Protein 4XOD (pdb70)

Foldseek 3Di:
DPDDDDDDDDDDD/DWKAFLVGHTFDDADAETEFEFAADWAAAVQKIWTGFQQNTMKDADPCLVPKKKKKKWAQPKAWDDPCRVWWDWKQFPHDIATPVHHGIDGIDMHRHRDIGGRGMTDITGADFAADWDKAAFPDWTIKIKMWMDIDPDDDIGIYIYTYTYRHIDIHTRHQKYKPDQDFDDDADPPQGKFFTFMWMAGNAKFWKKKFKDADAQAPQQFFHDFPDDPFAKPFKGKGKDAPRHTGHGPDIGTQGIHHHDIGGPRIMIGMDGRDDDTGDGDGDGDMDMDMHTD

B-factor: mean 18.18, std 8.15, range [8.04, 59.05]

InterPro domains:
  IPR000259 Fimbrial-type adhesion domain [PF00419] (182-300)
  IPR008966 Adhesion domain superfamily [SSF49401] (22-179)
  IPR008966 Adhesion domain superfamily [SSF49401] (181-300)
  IPR015243 FimH, mannose-binding domain [PF09160] (24-168)
  IPR015243 FimH, mannose-binding domain [cd10466] (22-179)
  IPR036937 Fimbrial-type adhesion domain superfamily [G3DSA:2.60.40.1090] (22-180)
  IPR036937 Fimbrial-type adhesion domain superfamily [G3DSA:2.60.40.1090] (181-300)
  IPR050263 Bacterial Fimbrial Adherence [PTHR33420] (1-300)

Organism: Escherichia coli (strain K12) (NCBI:txid83333)

CATH classification: 2.60.40.1090 (+1 more: 2.60.40.1090)

Nearest PDB structures (foldseek):
  5jqi-assembly3_D  TM=9.980E-01  e=7.182E-51  Escherichia coli UTI89
  5jqi-assembly4_F  TM=9.942E-01  e=3.485E-50  Escherichia coli UTI89
  7szo-assembly2_N  TM=9.721E-01  e=2.553E-48  Escherichia coli
  6e15-assembly1_H  TM=9.626E-01  e=2.289E-40  Escherichia coli
  5jr4-assembly1_A  TM=4.885E-01  e=1.022E-41  Escherichia coli UTI89

Structure (mmCIF, N/CA/C/O backbone):
data_4XOD
#
_entry.id   4XOD
#
_cell.length_a   99.310
_cell.length_b   35.540
_cell.length_c   72.790
_cell.angle_alpha   90.00
_cell.angle_beta   105.80
_cell.angle_gamma   90.00
#
_symmetry.space_group_name_H-M   'C 1 2 1'
#
loop_
_entity.id
_entity.type
_entity.pdbx_description
1 polymer 'FimG protein'
2 polymer 'FimH protein'
3 water water
#
loop_
_atom_site.group_PDB
_atom_site.id
_atom_site.type_symbol
_atom_site.label_atom_id
_atom_site.label_alt_id
_atom_site.label_comp_id
_atom_site.label_asym_id
_atom_site.label_entity_id
_atom_site.label_seq_id
_atom_site.pdbx_PDB_ins_code
_atom_site.Cartn_x
_atom_site.Cartn_y
_atom_site.Cartn_z
_atom_site.occupancy
_atom_site.B_iso_or_equiv
_atom_site.auth_seq_id
_atom_site.auth_comp_id
_atom_site.auth_asym_id
_atom_site.auth_atom_id
_atom_site.pdbx_PDB_model_num
ATOM 1 N N . ALA A 1 1 ? -24.749 -6.720 -8.624 1.00 15.25 1 ALA B N 1
ATOM 2 C CA . ALA A 1 1 ? -23.780 -7.462 -9.418 1.00 13.35 1 ALA B CA 1
ATOM 3 C C . ALA A 1 1 ? -22.367 -7.170 -8.924 1.00 12.79 1 ALA B C 1
ATOM 4 O O . ALA A 1 1 ? -22.146 -6.217 -8.182 1.00 14.76 1 ALA B O 1
ATOM 10 N N . ASP A 1 2 ? -21.417 -7.995 -9.344 1.00 10.76 2 ASP B N 1
ATOM 11 C CA . ASP A 1 2 ? -20.025 -7.829 -8.949 1.00 11.23 2 ASP B CA 1
ATOM 12 C C . ASP A 1 2 ? -19.244 -6.867 -9.850 1.00 11.09 2 ASP B C 1
ATOM 13 O O . ASP A 1 2 ? -18.317 -6.194 -9.395 1.00 12.50 2 ASP B O 1
ATOM 22 N N . VAL A 1 3 ? -19.621 -6.828 -11.123 1.00 9.67 3 VAL B N 1
ATOM 23 C CA . VAL A 1 3 ? -19.023 -5.947 -12.119 1.00 10.28 3 VAL B CA 1
ATOM 24 C C . VAL A 1 3 ? -20.138 -5.330 -12.939 1.00 9.87 3 VAL B C 1
ATOM 25 O O . VAL A 1 3 ? -21.121 -6.002 -13.242 1.00 10.25 3 VAL B O 1
ATOM 38 N N . THR A 1 4 ? -19.984 -4.061 -13.297 1.00 10.59 4 THR B N 1
ATOM 39 C CA . THR A 1 4 ? -20.912 -3.402 -14.212 1.00 11.25 4 THR B CA 1
ATOM 40 C C . THR A 1 4 ? -20.180 -3.061 -15.498 1.00 11.82 4 THR B C 1
ATOM 41 O O . THR A 1 4 ? -19.166 -2.371 -15.483 1.00 13.03 4 THR B O 1
ATOM 52 N N . ILE A 1 5 ? -20.711 -3.570 -16.607 1.00 11.21 5 ILE B N 1
ATOM 53 C CA . ILE A 1 5 ? -20.175 -3.274 -17.930 1.00 11.51 5 ILE B CA 1
ATOM 54 C C . ILE A 1 5 ? -21.082 -2.258 -18.621 1.00 11.97 5 ILE B C 1
ATOM 55 O O . ILE A 1 5 ? -22.285 -2.477 -18.745 1.00 12.21 5 ILE B O 1
ATOM 71 N N . THR A 1 6 ? -20.500 -1.147 -19.050 1.00 11.87 6 THR B N 1
ATOM 72 C CA . THR A 1 6 ? -21.208 -0.165 -19.857 1.00 14.00 6 THR B CA 1
ATOM 73 C C . THR A 1 6 ? -20.721 -0.300 -21.287 1.00 13.23 6 THR B C 1
ATOM 74 O O . THR A 1 6 ? -19.553 -0.063 -21.564 1.00 14.88 6 THR B O 1
ATOM 85 N N . VAL A 1 7 ? -21.619 -0.702 -22.183 1.00 12.29 7 VAL B N 1
ATOM 86 C CA . VAL A 1 7 ? -21.293 -0.866 -23.592 1.00 12.97 7 VAL B CA 1
ATOM 87 C C . VAL A 1 7 ? -21.895 0.284 -24.371 1.00 12.96 7 VAL B C 1
ATOM 88 O O . VAL A 1 7 ? -23.110 0.456 -24.379 1.00 14.73 7 VAL B O 1
ATOM 101 N N . ASN A 1 8 ? -21.039 1.054 -25.035 1.00 13.82 8 ASN B N 1
ATOM 102 C CA . ASN A 1 8 ? -21.466 2.155 -25.886 1.00 15.41 8 ASN B CA 1
ATOM 103 C C . ASN A 1 8 ? -21.257 1.818 -27.345 1.00 14.76 8 ASN B C 1
ATOM 104 O O . ASN A 1 8 ? -20.287 1.150 -27.705 1.00 16.94 8 ASN B O 1
ATOM 115 N N . GLY A 1 9 ? -22.162 2.301 -28.187 1.00 15.61 9 GLY B N 1
ATOM 116 C CA . GLY A 1 9 ? -22.061 2.103 -29.620 1.00 18.25 9 GLY B CA 1
ATOM 117 C C . GLY A 1 9 ? -22.825 3.165 -30.376 1.00 17.69 9 GLY B C 1
ATOM 118 O O . GLY A 1 9 ? -23.380 4.096 -29.792 1.00 18.67 9 GLY B O 1
ATOM 122 N N . LYS A 1 10 ? -22.861 3.014 -31.691 1.00 18.82 10 LYS B N 1
ATOM 123 C CA . LYS A 1 10 ? -23.507 3.989 -32.539 1.00 21.71 10 LYS B CA 1
ATOM 124 C C . LYS A 1 10 ? -23.874 3.331 -33.851 1.00 20.94 10 LYS B C 1
ATOM 125 O O . LYS A 1 10 ? -23.074 2.597 -34.430 1.00 21.22 10 LYS B O 1
ATOM 144 N N . VAL A 1 11 ? -25.106 3.567 -34.286 1.00 20.96 11 VAL B N 1
ATOM 145 C CA . VAL A 1 11 ? -25.534 3.223 -35.632 1.00 21.97 11 VAL B CA 1
ATOM 146 C C . VAL A 1 11 ? -25.428 4.489 -36.466 1.00 23.53 11 VAL B C 1
ATOM 147 O O . VAL A 1 11 ? -26.036 5.506 -36.128 1.00 22.85 11 VAL B O 1
ATOM 160 N N . VAL A 1 12 ? -24.631 4.434 -37.526 1.00 25.97 12 VAL B N 1
ATOM 161 C CA . VAL A 1 12 ? -24.560 5.542 -38.470 1.00 30.00 12 VAL B CA 1
ATOM 162 C C . VAL A 1 12 ? -25.225 5.133 -39.780 1.00 30.70 12 VAL B C 1
ATOM 163 O O . VAL A 1 12 ? -25.127 3.978 -40.203 1.00 32.09 12 VAL B O 1
ATOM 176 N N . ALA A 1 13 ? -25.924 6.076 -40.399 1.00 32.86 13 ALA B N 1
ATOM 177 C CA . ALA A 1 13 ? -26.486 5.865 -41.723 1.00 35.14 13 ALA B CA 1
ATOM 178 C C . ALA A 1 13 ? -25.555 6.494 -42.746 1.00 30.32 13 ALA B C 1
ATOM 179 O O . ALA A 1 13 ? -24.369 6.703 -42.470 1.00 34.69 13 ALA B O 1
ATOM 181 N N . PHE B 2 1 ? 4.574 8.429 23.512 1.00 17.72 1 PHE A N 1
ATOM 182 C CA . PHE B 2 1 ? 3.843 7.875 22.380 1.00 15.80 1 PHE A CA 1
ATOM 183 C C . PHE B 2 1 ? 3.172 9.000 21.612 1.00 16.80 1 PHE A C 1
ATOM 184 O O . PHE B 2 1 ? 2.284 9.668 22.127 1.00 18.55 1 PHE A O 1
ATOM 200 N N . ALA B 2 2 ? 3.618 9.201 20.374 1.00 14.22 2 ALA A N 1
ATOM 201 C CA . ALA B 2 2 ? 3.111 10.250 19.503 1.00 13.83 2 ALA A CA 1
ATOM 202 C C . ALA B 2 2 ? 3.131 9.680 18.101 1.00 12.36 2 ALA A C 1
ATOM 203 O O . ALA B 2 2 ? 4.098 9.025 17.733 1.00 14.56 2 ALA A O 1
ATOM 210 N N . CYS B 2 3 ? 2.091 9.954 17.316 1.00 11.91 3 CYS A N 1
ATOM 211 C CA . CYS B 2 3 ? 1.938 9.323 16.010 1.00 10.68 3 CYS A CA 1
ATOM 212 C C . CYS B 2 3 ? 1.552 10.313 14.916 1.00 11.11 3 CYS A C 1
ATOM 213 O O . CYS B 2 3 ? 1.011 11.388 15.183 1.00 11.85 3 CYS A O 1
ATOM 220 N N . LYS B 2 4 ? 1.822 9.911 13.679 1.00 10.79 4 LYS A N 1
ATOM 221 C CA . LYS B 2 4 ? 1.404 10.655 12.504 1.00 10.83 4 LYS A CA 1
ATOM 222 C C . LYS B 2 4 ? 1.120 9.682 11.375 1.00 10.31 4 LYS A C 1
ATOM 223 O O . LYS B 2 4 ? 1.546 8.522 11.410 1.00 11.33 4 LYS A O 1
ATOM 242 N N . THR B 2 5 ? 0.375 10.156 10.385 1.00 10.32 5 THR A N 1
ATOM 243 C CA . THR B 2 5 ? 0.019 9.338 9.244 1.00 9.95 5 THR A CA 1
ATOM 244 C C . THR B 2 5 ? 1.099 9.409 8.158 1.00 10.43 5 THR A C 1
ATOM 245 O O . THR B 2 5 ? 2.085 10.124 8.299 1.00 10.23 5 THR A O 1
ATOM 256 N N . ALA B 2 6 ? 0.899 8.655 7.080 1.00 11.63 6 ALA A N 1
ATOM 257 C CA . ALA B 2 6 ? 1.919 8.499 6.048 1.00 11.63 6 ALA A CA 1
ATOM 258 C C . ALA B 2 6 ? 2.352 9.820 5.433 1.00 11.81 6 ALA A C 1
ATOM 259 O O . ALA B 2 6 ? 3.524 9.972 5.079 1.00 14.13 6 ALA A O 1
ATOM 266 N N . ASN B 2 7 ? 1.418 10.760 5.291 1.00 12.20 7 ASN A N 1
ATOM 267 C CA . ASN B 2 7 ? 1.746 12.045 4.674 1.00 11.73 7 ASN A CA 1
ATOM 268 C C . ASN B 2 7 ? 2.277 13.059 5.688 1.00 11.50 7 ASN A C 1
ATOM 269 O O . ASN B 2 7 ? 2.479 14.232 5.359 1.00 13.11 7 ASN A O 1
ATOM 280 N N . GLY B 2 8 ? 2.510 12.592 6.913 1.00 9.89 8 GLY A N 1
ATOM 281 C CA . GLY B 2 8 ? 3.101 13.405 7.954 1.00 10.43 8 GLY A CA 1
ATOM 282 C C . GLY B 2 8 ? 2.126 14.121 8.871 1.00 9.72 8 GLY A C 1
ATOM 283 O O . GLY B 2 8 ? 2.563 14.911 9.699 1.00 10.43 8 GLY A O 1
ATOM 287 N N . THR B 2 9 ? 0.828 13.845 8.752 1.00 10.44 9 THR A N 1
ATOM 288 C CA . THR B 2 9 ? -0.181 14.531 9.551 1.00 11.07 9 THR A CA 1
ATOM 289 C C . THR B 2 9 ? -0.236 13.988 10.967 1.00 10.49 9 THR A C 1
ATOM 290 O O . THR B 2 9 ? -0.398 12.797 11.168 1.00 10.76 9 THR A O 1
ATOM 301 N N . ALA B 2 10 ? -0.120 14.878 11.946 1.00 10.39 10 ALA A N 1
ATOM 302 C CA . ALA B 2 10 ? -0.171 14.490 13.348 1.00 10.74 10 ALA A CA 1
ATOM 303 C C . ALA B 2 10 ? -1.509 13.859 13.718 1.00 11.95 10 ALA A C 1
ATOM 304 O O . ALA B 2 10 ? -2.565 14.309 13.273 1.00 12.81 10 ALA A O 1
ATOM 311 N N . ILE B 2 11 ? -1.446 12.828 14.554 1.00 11.27 11 ILE A N 1
ATOM 312 C CA . ILE B 2 11 ? -2.618 12.269 15.208 1.00 12.90 11 ILE A CA 1
ATOM 313 C C . ILE B 2 11 ? -2.579 12.736 16.672 1.00 16.06 11 ILE A C 1
ATOM 314 O O . ILE B 2 11 ? -1.662 12.384 17.408 1.00 19.21 11 ILE A O 1
ATOM 330 N N . PRO B 2 12 ? -3.557 13.542 17.104 1.00 20.98 12 PRO A N 1
ATOM 331 C CA . PRO B 2 12 ? -3.561 13.927 18.526 1.00 23.59 12 PRO A CA 1
ATOM 332 C C . PRO B 2 12 ? -3.694 12.703 19.440 1.00 23.00 12 PRO A C 1
ATOM 333 O O . PRO B 2 12 ? -4.573 11.908 19.168 1.00 22.99 12 PRO A O 1
ATOM 344 N N . ILE B 2 13 ? -2.867 12.563 20.483 1.00 24.78 13 ILE A N 1
ATOM 345 C CA . ILE B 2 13 ? -2.872 11.349 21.323 1.00 24.40 13 ILE A CA 1
ATOM 346 C C . ILE B 2 13 ? -3.743 11.450 22.576 1.00 24.22 13 ILE A C 1
ATOM 347 O O . ILE B 2 13 ? -3.620 12.383 23.377 1.00 24.79 13 ILE A O 1
ATOM 363 N N . GLY B 2 14 ? -4.607 10.454 22.748 1.00 23.53 14 GLY A N 1
ATOM 364 C CA . GLY B 2 14 ? -5.388 10.320 23.961 1.00 25.05 14 GLY A CA 1
ATOM 365 C C . GLY B 2 14 ? -6.469 11.367 24.092 1.00 25.75 14 GLY A C 1
ATOM 366 O O . GLY B 2 14 ? -6.668 12.199 23.200 1.00 26.67 14 GLY A O 1
ATOM 370 N N . GLY B 2 15 ? -7.159 11.327 25.226 1.00 27.86 15 GLY A N 1
ATOM 371 C CA . GLY B 2 15 ? -8.306 12.172 25.454 1.00 26.79 15 GLY A CA 1
ATOM 372 C C . GLY B 2 15 ? -9.449 11.717 24.568 1.00 24.64 15 GLY A C 1
ATOM 373 O O . GLY B 2 15 ? -9.914 10.573 24.648 1.00 26.42 15 GLY A O 1
ATOM 377 N N . GLY B 2 16 ? -9.895 12.611 23.701 1.00 20.43 16 GLY A N 1
ATOM 378 C CA . GLY B 2 16 ? -11.030 12.320 22.854 1.00 17.85 16 GLY A CA 1
ATOM 379 C C . GLY B 2 16 ? -10.671 11.441 21.678 1.00 13.90 16 GLY A C 1
ATOM 380 O O . GLY B 2 16 ? -9.503 11.299 21.315 1.00 14.16 16 GLY A O 1
ATOM 384 N N . SER B 2 17 ? -11.694 10.855 21.068 1.00 12.50 17 SER A N 1
ATOM 385 C CA . SER B 2 17 ? -11.488 10.031 19.893 1.00 12.10 17 SER A CA 1
ATOM 386 C C . SER B 2 17 ? -10.857 10.857 18.777 1.00 12.33 17 SER A C 1
ATOM 387 O O . SER B 2 17 ? -11.090 12.056 18.654 1.00 14.66 17 SER A O 1
ATOM 395 N N . ALA B 2 18 ? -10.028 10.200 17.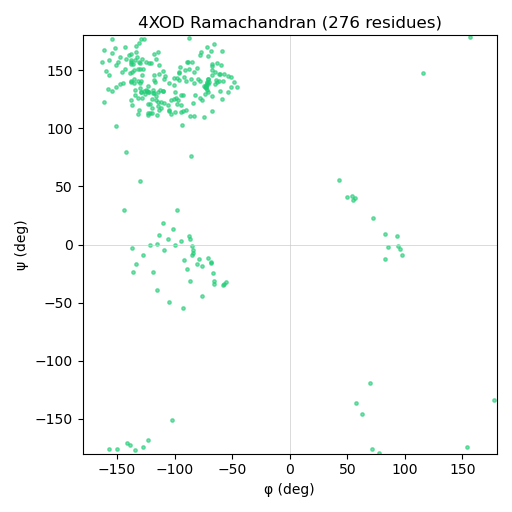984 1.00 11.30 18 ALA A N 1
ATOM 396 C CA . ALA B 2 18 ? -9.364 10.834 16.860 1.00 11.44 18 ALA A CA 1
ATOM 397 C C . ALA B 2 18 ? -9.818 10.180 15.575 1.00 10.94 18 ALA A C 1
ATOM 398 O O . ALA B 2 18 ? -9.958 8.961 15.501 1.00 12.13 18 ALA A O 1
ATOM 405 N N . ASN B 2 19 ? -10.024 11.006 14.561 1.00 10.83 19 ASN A N 1
ATOM 406 C CA . ASN B 2 19 ? -10.380 10.523 13.241 1.00 11.97 19 ASN A CA 1
ATOM 407 C C . ASN B 2 19 ? -9.133 10.519 12.377 1.00 11.54 19 ASN A C 1
ATOM 408 O O . ASN B 2 19 ? -8.568 11.570 12.102 1.00 13.00 19 ASN A O 1
ATOM 419 N N . VAL B 2 20 ? -8.701 9.327 11.979 1.00 10.04 20 VAL A N 1
ATOM 420 C CA . VAL B 2 20 ? -7.418 9.128 11.323 1.00 10.15 20 VAL A CA 1
ATOM 421 C C . VAL B 2 20 ? -7.659 8.661 9.896 1.00 9.63 20 VAL A C 1
ATOM 422 O O . VAL B 2 20 ? -8.250 7.604 9.681 1.00 10.39 20 VAL A O 1
ATOM 435 N N . TYR B 2 21 ? -7.194 9.448 8.930 1.00 10.13 21 TYR A N 1
ATOM 436 C CA . TYR B 2 21 ? -7.428 9.166 7.518 1.00 10.76 21 TYR A CA 1
ATOM 437 C C . TYR B 2 21 ? -6.234 8.439 6.919 1.00 10.64 21 TYR A C 1
ATOM 438 O O . TYR B 2 21 ? -5.095 8.917 6.986 1.00 12.08 21 TYR A O 1
ATOM 456 N N . VAL B 2 22 ? -6.500 7.274 6.342 1.00 9.25 22 VAL A N 1
ATOM 457 C CA . VAL B 2 22 ? -5.446 6.405 5.845 1.00 10.10 22 VAL A CA 1
ATOM 458 C C . VAL B 2 22 ? -5.757 5.930 4.437 1.00 9.60 22 VAL A C 1
ATOM 459 O O . VAL B 2 22 ? -6.910 5.803 4.051 1.00 10.41 22 VAL A O 1
ATOM 472 N N . ASN B 2 23 ? -4.712 5.660 3.672 1.00 8.86 23 ASN A N 1
ATOM 473 C CA . ASN B 2 23 ? -4.872 5.016 2.390 1.00 9.76 23 ASN A CA 1
ATOM 474 C C . ASN B 2 23 ? -4.960 3.520 2.585 1.00 10.16 23 ASN A C 1
ATOM 475 O O . ASN B 2 23 ? -4.236 2.945 3.398 1.00 11.80 23 ASN A O 1
ATOM 486 N N . LEU B 2 24 ? -5.854 2.886 1.844 1.00 11.03 24 LEU A N 1
ATOM 487 C CA . LEU B 2 24 ? -5.944 1.438 1.894 1.00 11.54 24 LEU A CA 1
ATOM 488 C C . LEU B 2 24 ? -5.938 0.838 0.507 1.00 10.08 24 LEU A C 1
ATOM 489 O O . LEU B 2 24 ? -6.248 1.501 -0.483 1.00 10.87 24 LEU A O 1
ATOM 505 N N . ALA B 2 25 ? -5.533 -0.422 0.453 1.00 9.86 25 ALA A N 1
ATOM 506 C CA . ALA B 2 25 ? -5.431 -1.154 -0.800 1.00 11.38 25 ALA A CA 1
ATOM 507 C C . ALA B 2 25 ? -5.883 -2.581 -0.526 1.00 10.69 25 ALA A C 1
ATOM 508 O O . ALA B 2 25 ? -5.071 -3.474 -0.329 1.00 10.93 25 ALA A O 1
ATOM 515 N N . PRO B 2 26 ? -7.201 -2.792 -0.482 1.00 9.70 26 PRO A N 1
ATOM 516 C CA . PRO B 2 26 ? -7.714 -4.106 -0.105 1.00 9.86 26 PRO A CA 1
ATOM 517 C C . PRO B 2 26 ? -7.387 -5.165 -1.149 1.00 9.28 26 PRO A C 1
ATOM 518 O O . PRO B 2 26 ? -7.222 -4.851 -2.332 1.00 11.48 26 PRO A O 1
ATOM 529 N N . ALA B 2 27 ? -7.296 -6.415 -0.719 1.00 9.28 27 ALA A N 1
ATOM 530 C CA . ALA B 2 27 ? -6.907 -7.486 -1.622 1.00 9.09 27 ALA A CA 1
ATOM 531 C C . ALA B 2 27 ? -7.339 -8.832 -1.080 1.00 8.97 27 ALA A C 1
ATOM 532 O O . ALA B 2 27 ? -7.387 -9.028 0.128 1.00 10.27 27 ALA A O 1
ATOM 539 N N . VAL B 2 28 ? -7.645 -9.771 -1.967 1.00 8.74 28 VAL A N 1
ATOM 540 C CA . VAL B 2 28 ? -7.869 -11.132 -1.521 1.00 9.06 28 VAL A CA 1
ATOM 541 C C . VAL B 2 28 ? -6.543 -11.762 -1.123 1.00 8.93 28 VAL A C 1
ATOM 542 O O . VAL B 2 28 ? -5.521 -11.570 -1.788 1.00 10.18 28 VAL A O 1
ATOM 555 N N . ASN B 2 29 ? -6.563 -12.487 -0.010 1.00 9.01 29 ASN A N 1
ATOM 556 C CA . ASN B 2 29 ? -5.442 -13.341 0.388 1.00 9.73 29 ASN A CA 1
ATOM 557 C C . ASN B 2 29 ? -5.989 -14.746 0.631 1.00 10.16 29 ASN A C 1
ATOM 558 O O . ASN B 2 29 ? -7.197 -14.977 0.567 1.00 11.19 29 ASN A O 1
ATOM 569 N N . VAL B 2 30 ? -5.108 -15.685 0.937 1.00 11.49 30 VAL A N 1
ATOM 570 C CA . VAL B 2 30 ? -5.546 -17.042 1.225 1.00 11.49 30 VAL A CA 1
ATOM 571 C C . VAL B 2 30 ? -6.344 -17.076 2.536 1.00 12.36 30 VAL A C 1
ATOM 572 O O . VAL B 2 30 ? -5.806 -16.781 3.600 1.00 13.72 30 VAL A O 1
ATOM 585 N N . GLY B 2 31 ? -7.632 -17.404 2.436 1.00 12.91 31 GLY A N 1
ATOM 586 C CA . GLY B 2 31 ? -8.484 -17.602 3.597 1.00 13.85 31 GLY A CA 1
ATOM 587 C C . GLY B 2 31 ? -9.072 -16.349 4.224 1.00 13.69 31 GLY A C 1
ATOM 588 O O . GLY B 2 31 ? -9.970 -16.429 5.071 1.00 16.30 31 GLY A O 1
ATOM 592 N N . GLN B 2 32 ? -8.568 -15.190 3.822 1.00 11.78 32 GLN A N 1
ATOM 593 C CA . GLN B 2 32 ? -9.017 -13.920 4.381 1.00 12.53 32 GLN A CA 1
ATOM 594 C C . GLN B 2 32 ? -8.578 -12.806 3.455 1.00 9.78 32 GLN A C 1
ATOM 595 O O . GLN B 2 32 ? -7.643 -12.986 2.679 1.00 11.29 32 GLN A O 1
ATOM 609 N N . ASN B 2 33 ? -9.263 -11.670 3.522 1.00 8.86 33 ASN A N 1
ATOM 610 C CA . ASN B 2 33 ? -8.992 -10.552 2.632 1.00 9.00 33 ASN A CA 1
ATOM 611 C C . ASN B 2 33 ? -8.462 -9.356 3.387 1.00 8.51 33 ASN A C 1
ATOM 612 O O . ASN B 2 33 ? -9.019 -8.969 4.401 1.00 9.87 33 ASN A O 1
ATOM 623 N N . LEU B 2 34 ? -7.367 -8.783 2.903 1.00 8.68 34 LEU A N 1
ATOM 624 C CA . LEU B 2 34 ? -6.842 -7.571 3.496 1.00 8.22 34 LEU A CA 1
ATOM 625 C C . LEU B 2 34 ? -7.815 -6.426 3.250 1.00 8.53 34 LEU A C 1
ATOM 626 O O . LEU B 2 34 ? -8.207 -6.173 2.105 1.00 8.93 34 LEU A O 1
ATOM 642 N N . VAL B 2 35 ? -8.190 -5.737 4.322 1.00 8.57 35 VAL A N 1
ATOM 643 C CA . VAL B 2 35 ? -8.944 -4.500 4.213 1.00 8.74 35 VAL A CA 1
ATOM 644 C C . VAL B 2 35 ? -7.967 -3.323 4.195 1.00 9.02 35 VAL A C 1
ATOM 645 O O . VAL B 2 35 ? -7.956 -2.505 3.268 1.00 9.62 35 VAL A O 1
ATOM 658 N N . VAL B 2 36 ? -7.119 -3.256 5.211 1.00 9.34 36 VAL A N 1
ATOM 659 C CA . VAL B 2 36 ? -6.136 -2.185 5.292 1.00 9.43 36 VAL A CA 1
ATOM 660 C C . VAL B 2 36 ? -4.922 -2.591 6.100 1.00 9.08 36 VAL A C 1
ATOM 661 O O . VAL B 2 36 ? -5.042 -3.155 7.186 1.00 9.03 36 VAL A O 1
ATOM 674 N N . ASP B 2 37 ? -3.749 -2.324 5.523 1.00 8.53 37 ASP A N 1
ATOM 675 C CA . ASP B 2 37 ? -2.482 -2.456 6.230 1.00 8.57 37 ASP A CA 1
ATOM 676 C C . ASP B 2 37 ? -2.125 -1.103 6.828 1.00 8.84 37 ASP A C 1
ATOM 677 O O . ASP B 2 37 ? -1.714 -0.180 6.128 1.00 10.03 37 ASP A O 1
ATOM 686 N N . LEU B 2 38 ? -2.330 -0.970 8.129 1.00 8.44 38 LEU A N 1
ATOM 687 C CA . LEU B 2 38 ? -2.065 0.295 8.807 1.00 8.90 38 LEU A CA 1
ATOM 688 C C . LEU B 2 38 ? -0.592 0.518 9.099 1.00 9.77 38 LEU A C 1
ATOM 689 O O . LEU B 2 38 ? -0.185 1.631 9.427 1.00 9.51 38 LEU A O 1
ATOM 705 N N . SER B 2 39 ? 0.218 -0.525 8.947 1.00 9.19 39 SER A N 1
ATOM 706 C CA . SER B 2 39 ? 1.644 -0.405 9.245 1.00 10.05 39 SER A CA 1
ATOM 707 C C . SER B 2 39 ? 2.364 0.503 8.250 1.00 10.98 39 SER A C 1
ATOM 708 O O . SER B 2 39 ? 3.486 0.936 8.511 1.00 13.46 39 SER A O 1
ATOM 716 N N . THR B 2 40 ? 1.729 0.784 7.116 1.00 9.95 40 THR A N 1
ATOM 717 C CA . THR B 2 40 ? 2.295 1.717 6.147 1.00 11.66 40 THR A CA 1
ATOM 718 C C . THR B 2 40 ? 1.645 3.089 6.272 1.00 10.92 40 THR A C 1
ATOM 719 O O . THR B 2 40 ? 1.989 4.009 5.532 1.00 12.52 40 THR A O 1
ATOM 730 N N . GLN B 2 41 ? 0.700 3.223 7.202 1.00 9.59 41 GLN A N 1
ATOM 731 C CA . GLN B 2 41 ? -0.144 4.409 7.272 1.00 9.08 41 GLN A CA 1
ATOM 732 C C . GLN B 2 41 ? -0.022 5.190 8.573 1.00 9.38 41 GLN A C 1
ATOM 733 O O . GLN B 2 41 ? -0.350 6.370 8.583 1.00 11.16 41 GLN A O 1
ATOM 747 N N . ILE B 2 42 ? 0.412 4.532 9.648 1.00 9.21 42 ILE A N 1
ATOM 748 C CA . ILE B 2 42 ? 0.508 5.145 10.970 1.00 9.44 42 ILE A CA 1
ATOM 749 C C . ILE B 2 42 ? 1.878 4.839 11.552 1.00 9.17 42 ILE A C 1
ATOM 750 O O . ILE B 2 42 ? 2.286 3.679 11.616 1.00 9.92 42 ILE A O 1
ATOM 766 N N . PHE B 2 43 ? 2.577 5.904 11.949 1.00 9.47 43 PHE A N 1
ATOM 767 C CA . PHE B 2 43 ? 3.954 5.832 12.423 1.00 10.81 43 PHE A CA 1
ATOM 768 C C . PHE B 2 43 ? 4.071 6.558 13.746 1.00 10.74 43 PHE A C 1
ATOM 769 O O . PHE B 2 43 ? 3.631 7.701 13.863 1.00 12.22 43 PHE A O 1
ATOM 786 N N . CYS B 2 44 ? 4.686 5.905 14.727 1.00 11.04 44 CYS A N 1
ATOM 787 C CA . CYS B 2 44 ? 4.700 6.416 16.089 1.00 11.12 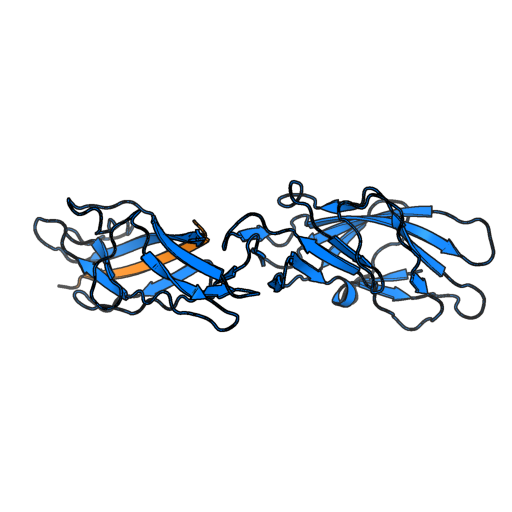44 CYS A CA 1
ATOM 788 C C . CYS B 2 44 ? 6.115 6.466 16.646 1.00 11.76 44 CYS A C 1
ATOM 789 O O . CYS B 2 44 ? 7.005 5.760 16.179 1.00 11.53 44 CYS A O 1
ATOM 796 N N . HIS B 2 45 ? 6.303 7.279 17.679 1.00 12.49 45 HIS A N 1
ATOM 797 C CA . HIS B 2 45 ? 7.591 7.366 18.345 1.00 11.63 45 HIS A CA 1
ATOM 798 C C . HIS B 2 45 ? 7.399 7.821 19.785 1.00 12.80 45 HIS A C 1
ATOM 799 O O . HIS B 2 45 ? 6.288 8.126 20.229 1.00 13.72 45 HIS A O 1
ATOM 814 N N . ASN B 2 46 ? 8.518 7.863 20.491 1.00 14.33 46 ASN A N 1
ATOM 815 C CA . ASN B 2 46 ? 8.587 8.201 21.894 1.00 15.75 46 ASN A CA 1
ATOM 816 C C . ASN B 2 46 ? 9.465 9.435 21.993 1.00 17.05 46 ASN A C 1
ATOM 817 O O . ASN B 2 46 ? 10.582 9.434 21.494 1.00 18.47 46 ASN A O 1
ATOM 828 N N . ASP B 2 47 ? 8.960 10.492 22.617 1.00 18.23 47 ASP A N 1
ATOM 829 C CA . ASP B 2 47 ? 9.711 11.742 22.730 1.00 21.27 47 ASP A CA 1
ATOM 830 C C . ASP B 2 47 ? 10.702 11.762 23.901 1.00 21.37 47 ASP A C 1
ATOM 831 O O . ASP B 2 47 ? 11.502 12.690 24.016 1.00 23.76 47 ASP A O 1
ATOM 840 N N . TYR B 2 48 ? 10.660 10.735 24.747 1.00 19.83 48 TYR A N 1
ATOM 841 C CA . TYR B 2 48 ? 11.552 10.652 25.911 1.00 21.77 48 TYR A CA 1
ATOM 842 C C . TYR B 2 48 ? 12.259 9.299 26.002 1.00 23.21 48 TYR A C 1
ATOM 843 O O . TYR B 2 48 ? 12.196 8.627 27.029 1.00 21.86 48 TYR A O 1
ATOM 861 N N . PRO B 2 49 ? 12.959 8.907 24.925 1.00 26.25 49 PRO A N 1
ATOM 862 C CA . PRO B 2 49 ? 13.603 7.594 24.811 1.00 29.13 49 PRO A CA 1
ATOM 863 C C . PRO B 2 49 ? 14.599 7.277 25.917 1.00 30.82 49 PRO A C 1
ATOM 864 O O . PRO B 2 49 ? 14.725 6.120 26.324 1.00 32.01 49 PRO A O 1
ATOM 875 N N . GLU B 2 50 ? 15.294 8.296 26.403 1.00 31.80 50 GLU A N 1
ATOM 876 C CA . GLU B 2 50 ? 16.354 8.086 27.375 1.00 31.88 50 GLU A CA 1
ATOM 877 C C . GLU B 2 50 ? 15.817 7.572 28.708 1.00 28.27 50 GLU A C 1
ATOM 878 O O . GLU B 2 50 ? 16.541 6.917 29.463 1.00 30.00 50 GLU A O 1
ATOM 890 N N . THR B 2 51 ? 14.549 7.858 28.994 1.00 25.18 51 THR A N 1
ATOM 891 C CA . THR B 2 51 ? 14.018 7.660 30.340 1.00 23.16 51 THR A CA 1
ATOM 892 C C . THR B 2 51 ? 12.661 6.958 30.416 1.00 21.22 51 THR A C 1
ATOM 893 O O . THR B 2 51 ? 12.274 6.482 31.487 1.00 23.46 51 THR A O 1
ATOM 904 N N . ILE B 2 52 ? 11.936 6.904 29.301 1.00 17.74 52 ILE A N 1
ATOM 905 C CA . ILE B 2 52 ? 10.597 6.321 29.284 1.00 15.27 52 ILE A CA 1
ATOM 906 C C . ILE B 2 52 ? 10.480 5.303 28.160 1.00 14.80 52 ILE A C 1
ATOM 907 O O . ILE B 2 52 ? 11.021 5.499 27.076 1.00 16.61 52 ILE A O 1
ATOM 923 N N . THR B 2 53 ? 9.788 4.204 28.441 1.00 13.86 53 THR A N 1
ATOM 924 C CA . THR B 2 53 ? 9.394 3.252 27.410 1.00 13.33 53 THR A CA 1
ATOM 925 C C . THR B 2 53 ? 7.874 3.189 27.382 1.00 12.39 53 THR A C 1
ATOM 926 O O . THR B 2 53 ? 7.240 3.066 28.430 1.00 14.10 53 THR A O 1
ATOM 937 N N . ASP B 2 54 ? 7.306 3.307 26.181 1.00 12.56 54 ASP A N 1
ATOM 938 C CA . ASP B 2 54 ? 5.858 3.271 25.982 1.00 14.13 54 ASP A CA 1
ATOM 939 C C . ASP B 2 54 ? 5.409 1.876 25.557 1.00 13.58 54 ASP A C 1
ATOM 940 O O . ASP B 2 54 ? 6.109 1.211 24.789 1.00 13.99 54 ASP A O 1
ATOM 949 N N . TYR B 2 55 ? 4.238 1.457 26.036 1.00 12.67 55 TYR A N 1
ATOM 950 C CA . TYR B 2 55 ? 3.616 0.191 25.641 1.00 13.07 55 TYR A CA 1
ATOM 951 C C . TYR B 2 55 ? 2.210 0.474 25.122 1.00 12.91 55 TYR A C 1
ATOM 952 O O . TYR B 2 55 ? 1.458 1.209 25.768 1.00 13.11 55 TYR A O 1
ATOM 970 N N . VAL B 2 56 ? 1.851 -0.110 23.976 1.00 11.68 56 VAL A N 1
ATOM 971 C CA . VAL B 2 56 ? 0.527 0.097 23.393 1.00 10.70 56 VAL A CA 1
ATOM 972 C C . VAL B 2 56 ? -0.068 -1.221 22.952 1.00 10.15 56 VAL A C 1
ATOM 973 O O . VAL B 2 56 ? 0.569 -1.996 22.234 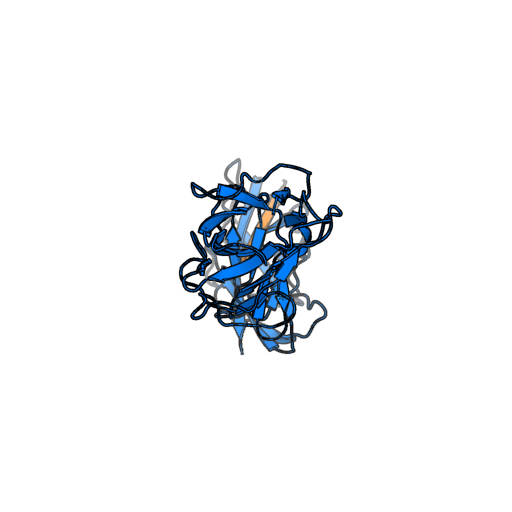1.00 10.52 56 VAL A O 1
ATOM 986 N N . THR B 2 57 ? -1.295 -1.463 23.401 1.00 10.97 57 THR A N 1
ATOM 987 C CA . THR B 2 57 ? -2.042 -2.641 23.001 1.00 10.81 57 THR A CA 1
ATOM 988 C C . THR B 2 57 ? -3.297 -2.216 22.264 1.00 10.68 57 THR A C 1
ATOM 989 O O . THR B 2 57 ? -3.712 -1.056 22.322 1.00 10.88 57 THR A O 1
ATOM 1000 N N . LEU B 2 58 ? -3.883 -3.176 21.558 1.00 11.01 58 LEU A N 1
ATOM 1001 C CA . LEU B 2 58 ? -5.199 -3.036 20.969 1.00 11.64 58 LEU A CA 1
ATOM 1002 C C . LEU B 2 58 ? -6.183 -3.723 21.907 1.00 10.55 58 LEU A C 1
ATOM 1003 O O . LEU B 2 58 ? -6.014 -4.890 22.269 1.00 12.83 58 LEU A O 1
ATOM 1019 N N . GLN B 2 59 ? -7.207 -2.985 22.310 1.00 12.09 59 GLN A N 1
ATOM 1020 C CA . GLN B 2 59 ? -8.154 -3.455 23.303 1.00 11.85 59 GLN A CA 1
ATOM 1021 C C . GLN B 2 59 ? -9.326 -4.204 22.680 1.00 11.51 59 GLN A C 1
ATOM 1022 O O . GLN B 2 59 ? -9.651 -4.037 21.504 1.00 11.38 59 GLN A O 1
ATOM 1036 N N . ARG B 2 60 ? -9.939 -5.050 23.499 1.00 12.49 60 ARG A N 1
ATOM 1037 C CA . ARG B 2 60 ? -11.201 -5.702 23.188 1.00 14.97 60 ARG A CA 1
ATOM 1038 C C . ARG B 2 60 ? -12.234 -4.674 22.733 1.00 14.00 60 ARG A C 1
ATOM 1039 O O . ARG B 2 60 ? -12.271 -3.548 23.236 1.00 15.49 60 ARG A O 1
ATOM 1060 N N . GLY B 2 61 ? -13.074 -5.069 21.782 1.00 14.29 61 GLY A N 1
ATOM 1061 C CA . GLY B 2 61 ? -14.149 -4.216 21.301 1.00 14.76 61 GLY A CA 1
ATOM 1062 C C . GLY B 2 61 ? -13.778 -3.402 20.078 1.00 13.43 61 GLY A C 1
ATOM 1063 O O . GLY B 2 61 ? -14.603 -2.654 19.559 1.00 16.16 61 GLY A O 1
ATOM 1067 N N . SER B 2 62 ? -12.541 -3.537 19.611 1.00 11.67 62 SER A N 1
ATOM 1068 C CA . SER B 2 62 ? -12.144 -2.929 18.343 1.00 9.46 62 SER A CA 1
ATOM 1069 C C . SER B 2 62 ? -12.834 -3.701 17.219 1.00 9.87 62 SER A C 1
ATOM 1070 O O . SER B 2 62 ? -12.909 -4.922 17.276 1.00 10.82 62 SER A O 1
ATOM 1078 N N . ALA B 2 63 ? -13.359 -2.997 16.216 1.00 9.38 63 ALA A N 1
ATOM 1079 C CA . ALA B 2 63 ? -14.221 -3.630 15.217 1.00 9.67 63 ALA A CA 1
ATOM 1080 C C . ALA B 2 63 ? -14.331 -2.787 13.963 1.00 9.57 63 ALA A C 1
ATOM 1081 O O . ALA B 2 63 ? -13.959 -1.618 13.954 1.00 9.92 63 ALA A O 1
ATOM 1088 N N . TYR B 2 64 ? -14.873 -3.378 12.906 1.00 9.32 64 TYR A N 1
ATOM 1089 C CA . TYR B 2 64 ? -15.214 -2.608 11.717 1.00 9.48 64 TYR A CA 1
ATOM 1090 C C . TYR B 2 64 ? -16.352 -1.651 12.026 1.00 9.74 64 TYR A C 1
ATOM 1091 O O . TYR B 2 64 ? -17.144 -1.871 12.943 1.00 10.75 64 TYR A O 1
ATOM 1109 N N . GLY B 2 65 ? -16.413 -0.584 11.242 1.00 10.04 65 GLY A N 1
ATOM 1110 C CA . GLY B 2 65 ? -17.477 0.385 11.340 1.00 10.78 65 GLY A CA 1
ATOM 1111 C C . GLY B 2 65 ? -18.065 0.635 9.972 1.00 10.53 65 GLY A C 1
ATOM 1112 O O . GLY B 2 65 ? -17.604 0.100 8.959 1.00 11.66 65 GLY A O 1
ATOM 1116 N N . GLY B 2 66 ? -19.099 1.461 9.942 1.00 10.46 66 GLY A N 1
ATOM 1117 C CA . GLY B 2 66 ? -19.698 1.873 8.692 1.00 11.69 66 GLY A CA 1
ATOM 1118 C C . GLY B 2 66 ? -20.176 0.689 7.879 1.00 11.42 66 GLY A C 1
ATOM 1119 O O . GLY B 2 66 ? -20.775 -0.253 8.405 1.00 12.47 66 GLY A O 1
ATOM 1123 N N . VAL B 2 67 ? -19.897 0.722 6.585 1.00 11.59 67 VAL A N 1
ATOM 1124 C CA . VAL B 2 67 ? -20.398 -0.310 5.688 1.00 12.41 67 VAL A CA 1
ATOM 1125 C C . VAL B 2 67 ? -19.771 -1.680 5.927 1.00 11.52 67 VAL A C 1
ATOM 1126 O O . VAL B 2 67 ? -20.286 -2.680 5.455 1.00 13.16 67 VAL A O 1
ATOM 1139 N N . LEU B 2 68 ? -18.667 -1.725 6.665 1.00 12.13 68 LEU A N 1
ATOM 1140 C CA . LEU B 2 68 ? -18.053 -3.004 7.032 1.00 11.55 68 LEU A CA 1
ATOM 1141 C C . LEU B 2 68 ? -18.487 -3.522 8.403 1.00 11.53 68 LEU A C 1
ATOM 1142 O O . LEU B 2 68 ? -18.035 -4.577 8.823 1.00 11.61 68 LEU A O 1
ATOM 1158 N N . SER B 2 69 ? -19.390 -2.815 9.076 1.00 11.31 69 SER A N 1
ATOM 1159 C CA A SER B 2 69 ? -19.693 -3.131 10.469 0.47 11.09 69 SER A CA 1
ATOM 1160 C CA B SER B 2 69 ? -19.763 -3.123 10.462 0.53 11.63 69 SER A CA 1
ATOM 1161 C C . SER B 2 69 ? -20.233 -4.550 10.684 1.00 12.55 69 SER A C 1
ATOM 1162 O O . SER B 2 69 ? -20.031 -5.129 11.752 1.00 14.72 69 SER A O 1
ATOM 1177 N N . SER B 2 70 ? -20.907 -5.111 9.687 1.00 13.39 70 SER A N 1
ATOM 1178 C CA . SER B 2 70 ? -21.490 -6.435 9.849 1.00 14.46 70 SER A CA 1
ATOM 1179 C C . SER B 2 70 ? -20.501 -7.567 9.585 1.00 14.09 70 SER A C 1
ATOM 1180 O O . SER B 2 70 ? -20.838 -8.735 9.764 1.00 16.60 70 SER A O 1
ATOM 1188 N N . PHE B 2 71 ? -19.289 -7.226 9.154 1.00 12.90 71 PHE A N 1
ATOM 1189 C CA . PHE B 2 71 ? -18.304 -8.230 8.788 1.00 12.15 71 PHE A CA 1
ATOM 1190 C C . PHE B 2 71 ? -17.364 -8.535 9.942 1.00 13.60 71 PHE A C 1
ATOM 1191 O O . PHE B 2 71 ? -17.118 -7.700 10.804 1.00 15.27 71 PHE A O 1
ATOM 1208 N N . SER B 2 72 ? -16.842 -9.753 9.936 1.00 14.53 72 SER A N 1
ATOM 1209 C CA A SER B 2 72 ? -15.826 -10.157 10.897 0.51 13.92 72 SER A CA 1
ATOM 1210 C CA B SER B 2 72 ? -15.832 -10.173 10.895 0.49 14.39 72 SER A CA 1
ATOM 1211 C C . SER B 2 72 ? -14.574 -10.603 10.158 1.00 12.85 72 SER A C 1
ATOM 1212 O O . SER B 2 72 ? -14.563 -10.709 8.934 1.00 14.08 72 SER A O 1
ATOM 1227 N N . GLY B 2 73 ? -13.512 -10.852 10.905 1.00 12.37 73 GLY A N 1
ATOM 1228 C CA . GLY B 2 73 ? -12.262 -11.263 10.302 1.00 11.95 73 GLY A CA 1
ATOM 1229 C C . GLY B 2 73 ? -11.173 -11.435 11.332 1.00 11.29 73 GLY A C 1
ATOM 1230 O O . GLY B 2 73 ? -11.380 -12.044 12.379 1.00 12.53 73 GLY A O 1
ATOM 1234 N N . THR B 2 74 ? -10.000 -10.890 11.038 1.00 11.42 74 THR A N 1
ATOM 1235 C CA . THR B 2 74 ? -8.870 -11.001 11.937 1.00 11.04 74 THR A CA 1
ATOM 1236 C C . THR B 2 74 ? -8.082 -9.704 11.923 1.00 9.87 74 THR A C 1
ATOM 1237 O O . THR B 2 74 ? -8.185 -8.898 10.991 1.00 10.69 74 THR A O 1
ATOM 1248 N N . VAL B 2 75 ? -7.295 -9.509 12.971 1.00 9.74 75 VAL A N 1
ATOM 1249 C CA . VAL B 2 75 ? -6.340 -8.420 13.016 1.00 9.59 75 VAL A CA 1
ATOM 1250 C C . VAL B 2 75 ? -4.969 -9.027 13.244 1.00 9.20 75 VAL A C 1
ATOM 1251 O O . VAL B 2 75 ? -4.781 -9.888 14.103 1.00 10.37 75 VAL A O 1
ATOM 1264 N N . LYS B 2 76 ? -4.017 -8.600 12.425 1.00 9.02 76 LYS A N 1
ATOM 1265 C CA . LYS B 2 76 ? -2.622 -8.945 12.630 1.00 9.42 76 LYS A CA 1
ATOM 1266 C C . LYS B 2 76 ? -2.021 -7.801 13.422 1.00 9.05 76 LYS A C 1
ATOM 1267 O O . LYS B 2 76 ? -1.987 -6.671 12.942 1.00 10.70 76 LYS A O 1
ATOM 1286 N N . TYR B 2 77 ? -1.619 -8.087 14.656 1.00 9.79 77 TYR A N 1
ATOM 1287 C CA . TYR B 2 77 ? -1.073 -7.081 15.570 1.00 9.50 77 TYR A CA 1
ATOM 1288 C C . TYR B 2 77 ? 0.325 -7.516 15.972 1.00 9.71 77 TYR A C 1
ATOM 1289 O O . TYR B 2 77 ? 0.494 -8.558 16.611 1.00 10.29 77 TYR A O 1
ATOM 1307 N N . ASN B 2 78 ? 1.320 -6.751 15.542 1.00 10.32 78 ASN A N 1
ATOM 1308 C CA . ASN B 2 78 ? 2.710 -7.013 15.897 1.00 10.76 78 ASN A CA 1
ATOM 1309 C C . ASN B 2 78 ? 3.133 -8.437 15.536 1.00 12.52 78 ASN A C 1
ATOM 1310 O O . ASN B 2 78 ? 3.868 -9.080 16.281 1.00 13.98 78 ASN A O 1
ATOM 1321 N N . GLY B 2 79 ? 2.654 -8.925 14.398 1.00 11.58 79 GLY A N 1
ATOM 1322 C CA . GLY B 2 79 ? 3.131 -10.176 13.845 1.00 13.30 79 GLY A CA 1
ATOM 1323 C C . GLY B 2 79 ? 2.319 -11.408 14.180 1.00 13.28 79 GLY A C 1
ATOM 1324 O O . GLY B 2 79 ? 2.649 -12.481 13.693 1.00 16.41 79 GLY A O 1
ATOM 1328 N N . SER B 2 80 ? 1.283 -11.261 15.006 1.00 11.92 80 SER A N 1
ATOM 1329 C CA . SER B 2 80 ? 0.411 -12.378 15.355 1.00 13.30 80 SER A CA 1
ATOM 1330 C C . SER B 2 80 ? -1.023 -12.032 14.985 1.00 11.22 80 SER A C 1
ATOM 1331 O O . SER B 2 80 ? -1.375 -10.861 14.924 1.00 11.38 80 SER A O 1
ATOM 1339 N N . SER B 2 81 ? -1.839 -13.059 14.767 1.00 12.45 81 SER A N 1
ATOM 1340 C CA A SER B 2 81 ? -3.219 -12.854 14.340 0.51 13.38 81 SER A CA 1
ATOM 1341 C CA B SER B 2 81 ? -3.223 -12.891 14.324 0.49 11.95 81 SER A CA 1
ATOM 1342 C C . SER B 2 81 ? -4.210 -13.150 15.460 1.00 12.43 81 SER A C 1
ATOM 1343 O O . SER B 2 81 ? -4.033 -14.094 16.241 1.00 14.87 81 SER A O 1
ATOM 1358 N N . TYR B 2 82 ? -5.248 -12.324 15.530 1.00 11.57 82 TYR A N 1
ATOM 1359 C CA . TYR B 2 82 ? -6.296 -12.445 16.532 1.00 11.96 82 TYR A CA 1
ATOM 1360 C C . TYR B 2 82 ? -7.648 -12.221 15.872 1.00 11.81 82 TYR A C 1
ATOM 1361 O O . TYR B 2 82 ? -7.743 -11.536 14.854 1.00 11.28 82 TYR A O 1
ATOM 1379 N N . PRO B 2 83 ? -8.713 -12.764 16.467 1.00 12.57 83 PRO A N 1
ATOM 1380 C CA . PRO B 2 83 ? -10.058 -12.467 15.973 1.00 13.63 83 PRO A CA 1
ATOM 1381 C C . PRO B 2 83 ? -10.354 -10.975 15.961 1.00 12.22 83 PRO A C 1
ATOM 1382 O O . PRO B 2 83 ? -9.878 -10.226 16.823 1.00 12.68 83 PRO A O 1
ATOM 1393 N N . PHE B 2 84 ? -11.148 -10.564 14.978 1.00 11.13 84 PHE A N 1
ATOM 1394 C CA . PHE B 2 84 ? -11.588 -9.186 14.836 1.00 11.12 84 PHE A CA 1
ATOM 1395 C C . PHE B 2 84 ? -13.070 -9.261 14.456 1.00 12.06 84 PHE A C 1
ATOM 1396 O O . PHE B 2 84 ? -13.397 -9.921 13.483 1.00 13.72 84 PHE A O 1
ATOM 1413 N N . PRO B 2 85 ? -13.977 -8.611 15.212 1.00 11.72 85 PRO A N 1
ATOM 1414 C CA . PRO B 2 85 ? -13.745 -7.751 16.382 1.00 11.94 85 PRO A CA 1
ATOM 1415 C C . PRO B 2 85 ? -12.925 -8.408 17.476 1.00 11.59 85 PRO A C 1
ATOM 1416 O O . PRO B 2 85 ? -13.012 -9.620 17.700 1.00 12.07 85 PRO A O 1
ATOM 1427 N N . THR B 2 86 ? -12.108 -7.607 18.144 1.00 11.89 86 THR A N 1
ATOM 1428 C CA . THR B 2 86 ? -11.215 -8.165 19.139 1.00 11.55 86 THR A CA 1
ATOM 1429 C C . THR B 2 86 ? -12.000 -8.600 20.365 1.00 12.80 86 THR A C 1
ATOM 1430 O O . THR B 2 86 ? -12.911 -7.908 20.818 1.00 12.59 86 THR A O 1
ATOM 1441 N N . THR B 2 87 ? -11.623 -9.757 20.894 1.00 13.65 87 THR A N 1
ATOM 1442 C CA . THR B 2 87 ? -12.304 -10.352 22.035 1.00 15.04 87 THR A CA 1
ATOM 1443 C C . THR B 2 87 ? -11.395 -10.435 23.264 1.00 16.40 87 THR A C 1
ATOM 1444 O O . THR B 2 87 ? -11.800 -10.930 24.310 1.00 17.72 87 THR A O 1
ATOM 1455 N N . SER B 2 88 ? -10.165 -9.958 23.124 1.00 15.80 88 SER A N 1
ATOM 1456 C CA . SER B 2 88 ? -9.238 -9.854 24.238 1.00 15.56 88 SER A CA 1
ATOM 1457 C C . SER B 2 88 ? -8.265 -8.744 23.900 1.00 14.58 88 SER A C 1
ATOM 1458 O O . SER B 2 88 ? -8.181 -8.313 22.753 1.00 16.02 88 SER A O 1
ATOM 1466 N N . GLU B 2 89 ? -7.538 -8.275 24.903 1.00 14.13 89 GLU A N 1
ATOM 1467 C CA . GLU B 2 89 ? -6.477 -7.304 24.693 1.00 13.26 89 GLU A CA 1
ATOM 1468 C C . GLU B 2 89 ? -5.281 -8.009 24.066 1.00 13.50 89 GLU A C 1
ATOM 1469 O O . GLU B 2 89 ? -4.915 -9.110 24.473 1.00 14.72 89 GLU A O 1
ATOM 1481 N N . THR B 2 90 ? -4.667 -7.383 23.069 1.00 12.39 90 THR A N 1
ATOM 1482 C CA . THR B 2 90 ? -3.498 -7.968 22.433 1.00 13.62 90 THR A CA 1
ATOM 1483 C C . THR B 2 90 ? -2.277 -7.782 23.316 1.00 13.76 90 THR A C 1
ATOM 1484 O O . THR B 2 90 ? -2.290 -6.966 24.238 1.00 13.29 90 THR A O 1
ATOM 1495 N N . PRO B 2 91 ? -1.203 -8.520 23.011 1.00 14.45 91 PRO A N 1
ATOM 1496 C CA . PRO B 2 91 ? 0.105 -8.165 23.557 1.00 14.45 91 PRO A CA 1
ATOM 1497 C C . PRO B 2 91 ? 0.488 -6.751 23.134 1.00 13.47 91 PRO A C 1
ATOM 1498 O O . PRO B 2 91 ? -0.127 -6.164 22.233 1.00 14.02 91 PRO A O 1
ATOM 1509 N N . ARG B 2 92 ? 1.502 -6.205 23.784 1.00 13.47 92 ARG A N 1
ATOM 1510 C CA . ARG B 2 92 ? 1.898 -4.831 23.535 1.00 13.20 92 ARG A CA 1
ATOM 1511 C C . ARG B 2 92 ? 2.911 -4.677 22.408 1.00 12.50 92 ARG A C 1
ATOM 1512 O O . ARG B 2 92 ? 3.642 -5.611 22.063 1.00 15.01 92 ARG A O 1
ATOM 1533 N N . VAL B 2 93 ? 2.930 -3.477 21.838 1.00 11.24 93 VAL A N 1
ATOM 1534 C CA . VAL B 2 93 ? 4.025 -3.014 21.008 1.00 11.60 93 VAL A CA 1
ATOM 1535 C C . VAL B 2 93 ? 4.800 -2.013 21.855 1.00 11.75 93 VAL A C 1
ATOM 1536 O O . VAL B 2 93 ? 4.213 -1.192 22.570 1.00 11.79 93 VAL A O 1
ATOM 1549 N N . VAL B 2 94 ? 6.120 -2.091 21.759 1.00 11.83 94 VAL A N 1
ATOM 1550 C CA . VAL B 2 94 ? 7.013 -1.237 22.526 1.00 13.65 94 VAL A CA 1
ATOM 1551 C C . VAL B 2 94 ? 7.519 -0.083 21.671 1.00 13.33 94 VAL A C 1
ATOM 1552 O O . VAL B 2 94 ? 7.983 -0.301 20.555 1.00 15.48 94 VAL A O 1
ATOM 1565 N N . TYR B 2 95 ? 7.433 1.133 22.206 1.00 13.79 95 TYR A N 1
ATOM 1566 C CA . TYR B 2 95 ? 8.017 2.316 21.571 1.00 13.66 95 TYR A CA 1
ATOM 1567 C C . TYR B 2 95 ? 9.038 2.912 22.512 1.00 15.82 95 TYR A C 1
ATOM 1568 O O . TYR B 2 95 ? 8.704 3.395 23.586 1.00 15.23 95 TYR A O 1
ATOM 1586 N N . ASN B 2 96 ? 10.297 2.849 22.111 1.00 20.46 96 ASN A N 1
ATOM 1587 C CA . ASN B 2 96 ? 11.356 3.383 22.945 1.00 24.21 96 ASN A CA 1
ATOM 1588 C C . ASN B 2 96 ? 12.026 4.559 22.271 1.00 25.36 96 ASN A C 1
ATOM 1589 O O . ASN B 2 96 ? 12.340 5.550 22.917 1.00 26.57 96 ASN A O 1
ATOM 1600 N N . SER B 2 97 ? 12.210 4.449 20.963 1.00 23.44 97 SER A N 1
ATOM 1601 C CA . SER B 2 97 ? 13.031 5.383 20.202 1.00 23.65 97 SER A CA 1
ATOM 1602 C C . SER B 2 97 ? 12.294 6.644 19.749 1.00 20.87 97 SER A C 1
ATOM 1603 O O . SER B 2 97 ? 11.069 6.658 19.604 1.00 19.91 97 SER A O 1
ATOM 1611 N N . ARG B 2 98 ? 13.068 7.692 19.491 1.00 22.27 98 ARG A N 1
ATOM 1612 C CA . ARG B 2 98 ? 12.564 8.922 18.890 1.00 21.52 98 ARG A CA 1
ATOM 1613 C C . ARG B 2 98 ? 12.328 8.734 17.388 1.00 22.64 98 ARG A C 1
ATOM 1614 O O . ARG B 2 98 ? 11.628 9.519 16.746 1.00 21.55 98 ARG A O 1
ATOM 1635 N N . THR B 2 99 ? 12.951 7.703 16.831 1.00 22.63 99 THR A N 1
ATOM 1636 C CA . THR B 2 99 ? 12.797 7.354 15.428 1.00 21.26 99 THR A CA 1
ATOM 1637 C C . THR B 2 99 ? 11.420 6.738 15.220 1.00 17.23 99 THR A C 1
ATOM 1638 O O . THR B 2 99 ? 10.976 5.920 16.007 1.00 17.30 99 THR A O 1
ATOM 1649 N N . ASP B 2 100 ? 10.740 7.154 14.164 1.00 16.16 100 ASP A N 1
ATOM 1650 C CA . ASP B 2 100 ? 9.435 6.595 13.838 1.00 15.14 100 ASP A CA 1
ATOM 1651 C C . ASP B 2 100 ? 9.472 5.097 13.624 1.00 15.35 100 ASP A C 1
ATOM 1652 O O . ASP B 2 100 ? 10.408 4.558 13.018 1.00 18.85 100 ASP A O 1
ATOM 1661 N N . LYS B 2 101 ? 8.431 4.443 14.120 1.00 13.03 101 LYS A N 1
ATOM 1662 C CA . LYS B 2 101 ? 8.243 3.021 13.950 1.00 14.24 101 LYS A CA 1
ATOM 1663 C C . LYS B 2 101 ? 6.783 2.803 13.573 1.00 12.87 101 LYS A C 1
ATOM 1664 O O . LYS B 2 101 ? 5.898 3.454 14.122 1.00 12.75 101 LYS A O 1
ATOM 1683 N N . PRO B 2 102 ? 6.517 1.895 12.629 1.00 12.01 102 PRO A N 1
ATOM 1684 C CA . PRO B 2 102 ? 5.114 1.660 12.279 1.00 10.96 102 PRO A CA 1
ATOM 1685 C C . PRO B 2 102 ? 4.274 1.188 13.453 1.00 10.80 102 PRO A C 1
ATOM 1686 O O . PRO B 2 102 ? 4.793 0.600 14.413 1.00 11.69 102 PRO A O 1
ATOM 1697 N N . TRP B 2 103 ? 2.979 1.463 13.375 1.00 9.76 103 TRP A N 1
ATOM 1698 C CA . TRP B 2 103 ? 2.019 0.788 14.230 1.00 10.44 103 TRP A CA 1
ATOM 1699 C C . TRP B 2 103 ? 1.656 -0.491 13.475 1.00 9.32 103 TRP A C 1
ATOM 1700 O O . TRP B 2 103 ? 1.072 -0.431 12.395 1.00 9.61 103 TRP A O 1
ATOM 1721 N N . PRO B 2 104 ? 2.076 -1.654 13.992 1.00 9.47 104 PRO A N 1
ATOM 1722 C CA . PRO B 2 104 ? 2.095 -2.873 13.179 1.00 8.97 104 PRO A CA 1
ATOM 1723 C C . PRO B 2 104 ? 0.753 -3.596 13.179 1.00 8.74 104 PRO A C 1
ATOM 1724 O O . PRO B 2 104 ? 0.580 -4.632 13.822 1.00 10.18 104 PRO A O 1
ATOM 1735 N N . VAL B 2 105 ? -0.188 -3.040 12.424 1.00 9.15 105 VAL A N 1
ATOM 1736 C CA . VAL B 2 105 ? -1.568 -3.492 12.443 1.00 8.72 105 VAL A CA 1
ATOM 1737 C C . VAL B 2 105 ? -2.096 -3.634 11.022 1.00 8.37 105 VAL A C 1
ATOM 1738 O O . VAL B 2 105 ? -1.908 -2.739 10.188 1.00 8.97 105 VAL A O 1
ATOM 1751 N N . ALA B 2 106 ? -2.740 -4.764 10.751 1.00 8.27 106 ALA A N 1
ATOM 1752 C CA . ALA B 2 106 ? -3.458 -4.957 9.500 1.00 8.67 106 ALA A CA 1
ATOM 1753 C C . ALA B 2 106 ? -4.772 -5.639 9.811 1.00 8.90 106 ALA A C 1
ATOM 1754 O O . ALA B 2 106 ? -4.853 -6.542 10.652 1.00 8.84 106 ALA A O 1
ATOM 1761 N N . LEU B 2 107 ? -5.806 -5.195 9.107 1.00 8.27 107 LEU A N 1
ATOM 1762 C CA . LEU B 2 107 ? -7.174 -5.669 9.323 1.00 8.32 107 LEU A CA 1
ATOM 1763 C C . LEU B 2 107 ? -7.623 -6.510 8.138 1.00 8.04 107 LEU A C 1
ATOM 1764 O O . LEU B 2 107 ? -7.443 -6.112 6.990 1.00 9.19 107 LEU A O 1
ATOM 1780 N N . TYR B 2 108 ? -8.187 -7.677 8.443 1.00 9.23 108 TYR A N 1
ATOM 1781 C CA . TYR B 2 108 ? -8.616 -8.649 7.443 1.00 9.87 108 TYR A CA 1
ATOM 1782 C C . TYR B 2 108 ? -10.080 -8.996 7.632 1.00 9.58 108 TYR A C 1
ATOM 1783 O O . TYR B 2 108 ? -10.639 -8.861 8.722 1.00 10.18 108 TYR A O 1
ATOM 1801 N N . LEU B 2 109 ? -10.685 -9.473 6.552 1.00 10.01 109 LEU A N 1
ATOM 1802 C CA . LEU B 2 109 ? -12.092 -9.799 6.518 1.00 11.14 109 LEU A CA 1
ATOM 1803 C C . LEU B 2 109 ? -12.263 -11.261 6.116 1.00 10.94 109 LEU A C 1
ATOM 1804 O O . LEU B 2 109 ? -11.580 -11.756 5.205 1.00 12.14 109 LEU A O 1
ATOM 1820 N N . THR B 2 110 ? -13.159 -11.961 6.804 1.00 11.76 110 THR A N 1
ATOM 1821 C CA . THR B 2 110 ? -13.490 -13.337 6.444 1.00 13.18 110 THR A CA 1
ATOM 1822 C C . THR B 2 110 ? -14.395 -13.358 5.215 1.00 13.58 110 THR A C 1
ATOM 1823 O O . THR B 2 110 ? -15.458 -12.744 5.226 1.00 15.09 110 THR A O 1
ATOM 1834 N N . PRO B 2 111 ? -13.985 -14.073 4.157 1.00 14.96 111 PRO A N 1
ATOM 1835 C CA . PRO B 2 111 ? -14.796 -14.075 2.935 1.00 16.92 111 PRO A CA 1
ATOM 1836 C C . PRO B 2 111 ? -16.172 -14.705 3.127 1.00 15.68 111 PRO A C 1
ATOM 1837 O O . PRO B 2 111 ? -16.318 -15.698 3.852 1.00 17.85 111 PRO A O 1
ATOM 1848 N N . VAL B 2 112 ? -17.167 -14.106 2.479 1.00 15.06 112 VAL A N 1
ATOM 1849 C CA . VAL B 2 112 ? -18.541 -14.598 2.536 1.00 16.19 112 VAL A CA 1
ATOM 1850 C C . VAL B 2 112 ? -19.166 -14.802 1.160 1.00 15.85 112 VAL A C 1
ATOM 1851 O O . VAL B 2 112 ? -20.253 -15.357 1.069 1.00 18.79 112 VAL A O 1
ATOM 1864 N N . SER B 2 113 ? -18.486 -14.351 0.109 1.00 13.40 113 SER A N 1
ATOM 1865 C CA . SER B 2 113 ? -19.002 -14.448 -1.254 1.00 12.93 113 SER A CA 1
ATOM 1866 C C . SER B 2 113 ? -17.961 -15.106 -2.148 1.00 11.53 113 SER A C 1
ATOM 1867 O O . SER B 2 113 ? -16.923 -15.550 -1.669 1.00 11.47 113 SER A O 1
ATOM 1875 N N . SER B 2 114 ? -18.235 -15.169 -3.447 1.00 11.97 114 SER A N 1
ATOM 1876 C CA A SER B 2 114 ? -17.285 -15.698 -4.420 0.28 11.52 114 SER A CA 1
ATOM 1877 C CA B SER B 2 114 ? -17.295 -15.698 -4.428 0.26 11.52 114 SER A CA 1
ATOM 1878 C CA C SER B 2 114 ? -17.244 -15.709 -4.370 0.46 11.69 114 SER A CA 1
ATOM 1879 C C . SER B 2 114 ? -16.341 -14.604 -4.910 1.00 11.41 114 SER A C 1
ATOM 1880 O O . SER B 2 114 ? -15.119 -14.740 -4.839 1.00 11.11 114 SER A O 1
ATOM 1902 N N . ALA B 2 115 ? -16.913 -13.518 -5.426 1.00 10.78 115 ALA A N 1
ATOM 1903 C CA . ALA B 2 115 ? -16.120 -12.405 -5.949 1.00 10.51 115 ALA A CA 1
ATOM 1904 C C . ALA B 2 115 ? -16.788 -11.058 -5.672 1.00 10.54 115 ALA A C 1
ATOM 1905 O O . ALA B 2 115 ? -16.610 -10.086 -6.411 1.00 10.51 115 ALA A O 1
ATOM 1912 N N . GLY B 2 116 ? -17.545 -10.986 -4.586 1.00 10.32 116 GLY A N 1
ATOM 1913 C CA . GLY B 2 116 ? -18.241 -9.763 -4.248 1.00 10.73 116 GLY A CA 1
ATOM 1914 C C . GLY B 2 116 ? -17.326 -8.666 -3.751 1.00 10.28 116 GLY A C 1
ATOM 1915 O O . GLY B 2 116 ? -16.143 -8.880 -3.488 1.00 10.52 116 GLY A O 1
ATOM 1919 N N . GLY B 2 117 ? -17.889 -7.473 -3.628 1.00 10.73 117 GLY A N 1
ATOM 1920 C CA . GLY B 2 117 ? -17.150 -6.328 -3.143 1.00 11.12 117 GLY A CA 1
ATOM 1921 C C . GLY B 2 117 ? -18.061 -5.355 -2.433 1.00 11.96 117 GLY A C 1
ATOM 1922 O O . GLY B 2 117 ? -19.264 -5.312 -2.695 1.00 13.71 117 GLY A O 1
ATOM 1926 N N . VAL B 2 118 ? -17.475 -4.584 -1.527 1.00 10.83 118 VAL A N 1
ATOM 1927 C CA . VAL B 2 118 ? -18.165 -3.503 -0.840 1.00 11.26 118 VAL A CA 1
ATOM 1928 C C . VAL B 2 118 ? -17.397 -2.223 -1.093 1.00 11.88 118 VAL A C 1
ATOM 1929 O O . VAL B 2 118 ? -16.219 -2.133 -0.781 1.00 11.65 118 VAL A O 1
ATOM 1942 N N . ALA B 2 119 ? -18.058 -1.243 -1.690 1.00 12.41 119 ALA A N 1
ATOM 1943 C CA . ALA B 2 119 ? -17.420 0.034 -1.967 1.00 13.71 119 ALA A CA 1
ATOM 1944 C C . ALA B 2 119 ? -17.227 0.849 -0.696 1.00 14.64 119 ALA A C 1
ATOM 1945 O O . ALA B 2 119 ? -18.130 0.956 0.135 1.00 14.41 119 ALA A O 1
ATOM 1952 N N . ILE B 2 120 ? -16.031 1.406 -0.555 1.00 14.87 120 ILE A N 1
ATOM 1953 C CA . ILE B 2 120 ? -15.727 2.335 0.523 1.00 15.35 120 ILE A CA 1
ATOM 1954 C C . ILE B 2 120 ? -15.237 3.633 -0.116 1.00 15.63 120 ILE A C 1
ATOM 1955 O O . ILE B 2 120 ? -14.169 3.661 -0.720 1.00 17.34 120 ILE A O 1
ATOM 1971 N N . LYS B 2 121 ? -16.029 4.696 0.004 1.00 15.48 121 LYS A N 1
ATOM 1972 C CA . LYS B 2 121 ? -15.647 5.994 -0.541 1.00 16.79 121 LYS A CA 1
ATOM 1973 C C . LYS B 2 121 ? -14.737 6.747 0.416 1.00 14.38 121 LYS A C 1
ATOM 1974 O O . LYS B 2 121 ? -14.839 6.598 1.638 1.00 14.55 121 LYS A O 1
ATOM 1993 N N . ALA B 2 122 ? -13.837 7.548 -0.141 1.00 14.68 122 ALA A N 1
ATOM 1994 C CA . ALA B 2 122 ? -13.005 8.421 0.673 1.00 14.28 122 ALA A CA 1
ATOM 1995 C C . ALA B 2 122 ? -13.906 9.207 1.617 1.00 13.76 122 ALA A C 1
ATOM 1996 O O . ALA B 2 122 ? -14.964 9.703 1.220 1.00 14.24 122 ALA A O 1
ATOM 2003 N N . GLY B 2 123 ? -13.493 9.285 2.878 1.00 12.94 123 GLY A N 1
ATOM 2004 C CA . GLY B 2 123 ? -14.254 9.981 3.900 1.00 13.31 123 GLY A CA 1
ATOM 2005 C C . GLY B 2 123 ? -15.127 9.073 4.751 1.00 13.11 123 GLY A C 1
ATOM 2006 O O . GLY B 2 123 ? -15.673 9.512 5.761 1.00 15.30 123 GLY A O 1
ATOM 2010 N N . SER B 2 124 ? -15.255 7.807 4.369 1.00 11.60 124 SER A N 1
ATOM 2011 C CA A SER B 2 124 ? -16.086 6.833 5.075 0.61 12.42 124 SER A CA 1
ATOM 2012 C CA B SER B 2 124 ? -16.113 6.918 5.141 0.39 12.58 124 SER A CA 1
ATOM 2013 C C . SER B 2 124 ? -15.323 6.126 6.177 1.00 11.69 124 SER A C 1
ATOM 2014 O O . SER B 2 124 ? -14.123 5.896 6.048 1.00 12.29 124 SER A O 1
ATOM 2029 N N . LEU B 2 125 ? -16.034 5.746 7.226 1.00 10.59 125 LEU A N 1
ATOM 2030 C CA . LEU B 2 125 ? -15.461 5.003 8.331 1.00 11.08 125 LEU A CA 1
ATOM 2031 C C . LEU B 2 125 ? -15.181 3.557 7.930 1.00 11.57 125 LEU A C 1
ATOM 2032 O O . LEU B 2 125 ? -16.022 2.891 7.307 1.00 13.45 125 LEU A O 1
ATOM 2048 N N . ILE B 2 126 ? -14.001 3.080 8.312 1.00 9.38 126 ILE A N 1
ATOM 2049 C CA . ILE B 2 126 ? -13.565 1.707 8.076 1.00 10.66 126 ILE A CA 1
ATOM 2050 C C . ILE B 2 126 ? -13.635 0.885 9.362 1.00 9.00 126 ILE A C 1
ATOM 2051 O O . ILE B 2 126 ? -14.145 -0.225 9.369 1.00 9.49 126 ILE A O 1
ATOM 2067 N N . ALA B 2 127 ? -13.070 1.419 10.445 1.00 9.23 127 ALA A N 1
ATOM 2068 C CA . ALA B 2 127 ? -12.889 0.661 11.678 1.00 9.53 127 ALA A CA 1
ATOM 2069 C C . ALA B 2 127 ? -12.770 1.581 12.877 1.00 9.32 127 ALA A C 1
ATOM 2070 O O . ALA B 2 127 ? -12.430 2.756 12.747 1.00 10.51 127 ALA A O 1
ATOM 2077 N N . VAL B 2 128 ? -13.051 1.014 14.041 1.00 9.54 128 VAL A N 1
ATOM 2078 C CA . VAL B 2 128 ? -12.954 1.707 15.309 1.00 9.41 128 VAL A CA 1
ATOM 2079 C C . VAL B 2 128 ? -12.001 0.897 16.164 1.00 9.33 128 VAL A C 1
ATOM 2080 O O . VAL B 2 128 ? -12.284 -0.247 16.508 1.00 11.44 128 VAL A O 1
ATOM 2093 N N . LEU B 2 129 ? -10.846 1.485 16.448 1.00 8.94 129 LEU A N 1
ATOM 2094 C CA . LEU B 2 129 ? -9.792 0.790 17.170 1.00 9.42 129 LEU A CA 1
ATOM 2095 C C . LEU B 2 129 ? -9.626 1.444 18.532 1.00 10.53 129 LEU A C 1
ATOM 2096 O O . LEU B 2 129 ? -9.567 2.668 18.647 1.00 10.66 129 LEU A O 1
ATOM 2112 N N . ILE B 2 130 ? -9.566 0.611 19.562 1.00 9.34 130 ILE A N 1
ATOM 2113 C CA . ILE B 2 130 ? -9.415 1.074 20.932 1.00 10.22 130 ILE A CA 1
ATOM 2114 C C . ILE B 2 130 ? -8.012 0.689 21.369 1.00 9.43 130 ILE A C 1
ATOM 2115 O O . ILE B 2 130 ? -7.642 -0.486 21.318 1.00 11.12 130 ILE A O 1
ATOM 2131 N N . LEU B 2 131 ? -7.233 1.694 21.760 1.00 9.10 131 LEU A N 1
ATOM 2132 C CA . LEU B 2 131 ? -5.833 1.511 22.145 1.00 9.48 131 LEU A CA 1
ATOM 2133 C C . LEU B 2 131 ? -5.671 1.722 23.638 1.00 10.00 131 LEU A C 1
ATOM 2134 O O . LEU B 2 131 ? -6.385 2.520 24.230 1.00 10.70 131 LEU A O 1
ATOM 2150 N N . ARG B 2 132 ? -4.712 1.026 24.234 1.00 11.03 132 ARG A N 1
ATOM 2151 C CA . ARG B 2 132 ? -4.387 1.212 25.641 1.00 10.63 132 ARG A CA 1
ATOM 2152 C C . ARG B 2 132 ? -2.897 1.453 25.767 1.00 10.87 132 ARG A C 1
ATOM 2153 O O . ARG B 2 132 ? -2.089 0.659 25.288 1.00 11.76 132 ARG A O 1
ATOM 2174 N N . GLN B 2 133 ? -2.555 2.558 26.421 1.00 10.86 133 GLN A N 1
ATOM 2175 C CA . GLN B 2 133 ? -1.183 3.010 26.549 1.00 12.12 133 GLN A CA 1
ATOM 2176 C C . GLN B 2 133 ? -0.750 3.005 28.009 1.00 12.12 133 GLN A C 1
ATOM 2177 O O . GLN B 2 133 ? -1.424 3.572 28.882 1.00 12.24 133 GLN A O 1
ATOM 2191 N N . THR B 2 134 ? 0.380 2.355 28.246 1.00 12.16 134 THR A N 1
ATOM 2192 C CA . THR B 2 134 ? 1.001 2.288 29.562 1.00 12.52 134 THR A CA 1
ATOM 2193 C C . THR B 2 134 ? 2.496 2.557 29.377 1.00 12.28 134 THR A C 1
ATOM 2194 O O . THR B 2 134 ? 2.956 2.836 28.266 1.00 12.44 134 THR A O 1
ATOM 2205 N N . ASN B 2 135 ? 3.265 2.474 30.456 1.00 12.67 135 ASN A N 1
ATOM 2206 C CA . ASN B 2 135 ? 4.697 2.723 30.359 1.00 13.36 135 ASN A CA 1
ATOM 2207 C C . ASN B 2 135 ? 5.445 1.907 31.402 1.00 13.25 135 ASN A C 1
ATOM 2208 O O . ASN B 2 135 ? 4.842 1.131 32.142 1.00 14.13 135 ASN A O 1
ATOM 2219 N N . ASN B 2 136 ? 6.758 2.098 31.473 1.00 13.03 136 ASN A N 1
ATOM 2220 C CA . ASN B 2 136 ? 7.587 1.280 32.344 1.00 13.30 136 ASN A CA 1
ATOM 2221 C C . ASN B 2 136 ? 7.976 1.951 33.655 1.00 14.53 136 ASN A C 1
ATOM 2222 O O . ASN B 2 136 ? 8.849 1.445 34.342 1.00 16.06 136 ASN A O 1
ATOM 2233 N N . TYR B 2 137 ? 7.342 3.065 34.023 1.00 13.09 137 TYR A N 1
ATOM 2234 C CA . TYR B 2 137 ? 7.784 3.781 35.227 1.00 13.17 137 TYR A CA 1
ATOM 2235 C C . TYR B 2 137 ? 6.700 4.285 36.185 1.00 14.83 137 TYR A C 1
ATOM 2236 O O . TYR B 2 137 ? 7.002 4.489 37.365 1.00 15.93 137 TYR A O 1
ATOM 2254 N N . ASN B 2 138 ? 5.469 4.500 35.734 1.00 13.84 138 ASN A N 1
ATOM 2255 C CA . ASN B 2 138 ? 4.420 4.928 36.662 1.00 13.79 138 ASN A CA 1
ATOM 2256 C C . ASN B 2 138 ? 3.115 4.213 36.356 1.00 12.44 138 ASN A C 1
ATOM 2257 O O . ASN B 2 138 ? 3.091 3.292 35.537 1.00 13.87 138 ASN A O 1
ATOM 2268 N N . SER B 2 139 ? 2.039 4.627 37.021 1.00 12.49 139 SER A N 1
ATOM 2269 C CA . SER B 2 139 ? 0.756 3.947 36.893 1.00 13.94 139 SER A CA 1
ATOM 2270 C C . SER B 2 139 ? -0.109 4.420 35.719 1.00 13.35 139 SER A C 1
ATOM 2271 O O . SER B 2 139 ? -1.248 3.972 35.593 1.00 14.05 139 SER A O 1
ATOM 2279 N N . ASP B 2 140 ? 0.403 5.315 34.871 1.00 12.95 140 ASP A N 1
ATOM 2280 C CA . ASP B 2 140 ? -0.419 5.872 33.793 1.00 13.19 140 ASP A CA 1
ATOM 2281 C C . ASP B 2 140 ? -0.943 4.761 32.890 1.00 12.99 140 ASP A C 1
ATOM 2282 O O . ASP B 2 140 ? -0.178 3.962 32.362 1.00 13.28 140 ASP A O 1
ATOM 2291 N N . ASP B 2 141 ? -2.257 4.730 32.721 1.00 14.28 141 ASP A N 1
ATOM 2292 C CA . ASP B 2 141 ? -2.923 3.663 31.996 1.00 13.40 141 ASP A CA 1
ATOM 2293 C C . ASP B 2 141 ? -4.160 4.283 31.392 1.00 14.23 141 ASP A C 1
ATOM 2294 O O . ASP B 2 141 ? -5.146 4.518 32.090 1.00 15.82 141 ASP A O 1
ATOM 2303 N N . PHE B 2 142 ? -4.082 4.582 30.102 1.00 13.26 142 PHE A N 1
ATOM 2304 C CA . PHE B 2 142 ? -5.138 5.305 29.419 1.00 13.93 142 PHE A CA 1
ATOM 2305 C C . PHE B 2 142 ? -5.518 4.629 28.131 1.00 13.84 142 PHE A C 1
ATOM 2306 O O . PHE B 2 142 ? -4.667 4.114 27.397 1.00 14.43 142 PHE A O 1
ATOM 2323 N N . GLN B 2 143 ? -6.818 4.638 27.880 1.00 13.30 143 GLN A N 1
ATOM 2324 C CA . GLN B 2 143 ? -7.383 4.036 26.691 1.00 12.90 143 GLN A CA 1
ATOM 2325 C C . GLN B 2 143 ? -8.064 5.098 25.862 1.00 13.95 143 GLN A C 1
ATOM 2326 O O . GLN B 2 143 ? -8.695 5.992 26.402 1.00 16.96 143 GLN A O 1
ATOM 2340 N N . PHE B 2 144 ? -7.928 4.997 24.547 1.00 11.51 144 PHE A N 1
ATOM 2341 C CA . PHE B 2 144 ? -8.467 6.000 23.652 1.00 12.35 144 PHE A CA 1
ATOM 2342 C C . PHE B 2 144 ? -8.802 5.359 22.319 1.00 10.76 144 PHE A C 1
ATOM 2343 O O . PHE B 2 144 ? -8.429 4.221 22.048 1.00 11.32 144 PHE A O 1
ATOM 2360 N N . VAL B 2 145 ? -9.506 6.112 21.489 1.00 10.16 145 VAL A N 1
ATOM 2361 C CA . VAL B 2 145 ? -10.149 5.575 20.302 1.00 9.79 145 VAL A CA 1
ATOM 2362 C C . VAL B 2 145 ? -9.590 6.231 19.050 1.00 10.10 145 VAL A C 1
ATOM 2363 O O . VAL B 2 145 ? -9.479 7.464 18.968 1.00 9.91 145 VAL A O 1
ATOM 2376 N N . TRP B 2 146 ? -9.256 5.389 18.070 1.00 9.27 146 TRP A N 1
ATOM 2377 C CA . TRP B 2 146 ? -8.916 5.843 16.732 1.00 9.45 146 TRP A CA 1
ATOM 2378 C C . TRP B 2 146 ? -9.992 5.342 15.776 1.00 9.39 146 TRP A C 1
ATOM 2379 O O . TRP B 2 146 ? -10.161 4.135 15.573 1.00 10.38 146 TRP A O 1
ATOM 2400 N N . ASN B 2 147 ? -10.710 6.292 15.197 1.00 9.17 147 ASN A N 1
ATOM 2401 C CA . ASN B 2 147 ? -11.665 6.016 14.146 1.00 9.18 147 ASN A CA 1
ATOM 2402 C C . ASN B 2 147 ? -10.914 6.107 12.832 1.00 9.60 147 ASN A C 1
ATOM 2403 O O . ASN B 2 147 ? -10.388 7.167 12.479 1.00 10.64 147 ASN A O 1
ATOM 2414 N N . ILE B 2 148 ? -10.838 4.983 12.134 1.00 9.19 148 ILE A N 1
ATOM 2415 C CA . ILE B 2 148 ? -10.040 4.884 10.918 1.00 9.26 148 ILE A CA 1
ATOM 2416 C C . ILE B 2 148 ? -10.937 5.155 9.724 1.00 9.25 148 ILE A C 1
ATOM 2417 O O . ILE B 2 148 ? -11.927 4.446 9.532 1.00 9.92 148 ILE A O 1
ATOM 2433 N N . TYR B 2 149 ? -10.595 6.191 8.959 1.00 8.98 149 TYR A N 1
ATOM 2434 C CA . TYR B 2 149 ? -11.362 6.609 7.790 1.00 10.68 149 TYR A CA 1
ATOM 2435 C C . TYR B 2 149 ? -10.569 6.404 6.517 1.00 10.18 149 TYR A C 1
ATOM 2436 O O . TYR B 2 149 ? -9.340 6.547 6.506 1.00 10.84 149 TYR A O 1
ATOM 2454 N N . ALA B 2 150 ? -11.279 6.084 5.444 1.00 10.69 150 ALA A N 1
ATOM 2455 C CA . ALA B 2 150 ? -10.648 5.939 4.142 1.00 10.96 150 ALA A CA 1
ATOM 2456 C C . ALA B 2 150 ? -10.232 7.298 3.585 1.00 10.93 150 ALA A C 1
ATOM 2457 O O . ALA B 2 150 ? -11.014 8.247 3.568 1.00 12.82 150 ALA A O 1
ATOM 2464 N N . ASN B 2 151 ? -8.999 7.366 3.100 1.00 11.02 151 ASN A N 1
ATOM 2465 C CA . ASN B 2 151 ? -8.497 8.547 2.418 1.00 11.97 151 ASN A CA 1
ATOM 2466 C C . ASN B 2 151 ? -8.709 8.481 0.910 1.00 12.42 151 ASN A C 1
ATOM 2467 O O . ASN B 2 151 ? -8.577 9.489 0.220 1.00 14.80 151 ASN A O 1
ATOM 2478 N N . ASN B 2 152 ? -9.038 7.288 0.421 1.00 12.08 152 ASN A N 1
ATOM 2479 C CA . ASN B 2 152 ? -9.168 7.027 -1.006 1.00 11.59 152 ASN A CA 1
ATOM 2480 C C . ASN B 2 152 ? -10.321 6.064 -1.269 1.00 12.84 152 ASN A C 1
ATOM 2481 O O . ASN B 2 152 ? -10.651 5.244 -0.417 1.00 14.56 152 ASN A O 1
ATOM 2492 N N . ASP B 2 153 ? -10.941 6.171 -2.441 1.00 11.82 153 ASP A N 1
ATOM 2493 C CA . ASP B 2 153 ? -12.016 5.261 -2.823 1.00 12.16 153 ASP A CA 1
ATOM 2494 C C . ASP B 2 153 ? -11.467 3.872 -3.121 1.00 11.89 153 ASP A C 1
ATOM 2495 O O . ASP B 2 153 ? -10.519 3.731 -3.892 1.00 14.41 153 ASP A O 1
ATOM 2504 N N . VAL B 2 154 ? -12.084 2.843 -2.549 1.00 11.13 154 VAL A N 1
ATOM 2505 C CA . VAL B 2 154 ? -11.695 1.468 -2.824 1.00 11.20 154 VAL A CA 1
ATOM 2506 C C . VAL B 2 154 ? -12.924 0.578 -2.869 1.00 10.58 154 VAL A C 1
ATOM 2507 O O . VAL B 2 154 ? -14.017 0.992 -2.480 1.00 10.88 154 VAL A O 1
ATOM 2520 N N . VAL B 2 155 ? -12.724 -0.655 -3.321 1.00 10.45 155 VAL A N 1
ATOM 2521 C CA . VAL B 2 155 ? -13.710 -1.709 -3.169 1.00 11.22 155 VAL A CA 1
ATOM 2522 C C . VAL B 2 155 ? -13.037 -2.829 -2.382 1.00 10.82 155 VAL A C 1
ATOM 2523 O O . VAL B 2 155 ? -11.999 -3.354 -2.776 1.00 13.85 155 VAL A O 1
ATOM 2536 N N . VAL B 2 156 ? -13.613 -3.160 -1.238 1.00 9.72 156 VAL A N 1
ATOM 2537 C CA . VAL B 2 156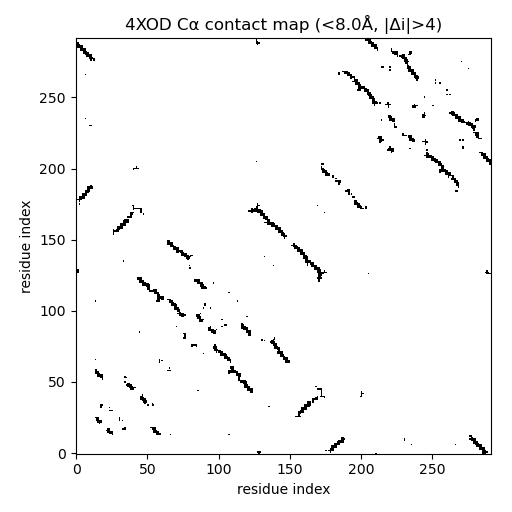 ? -13.110 -4.244 -0.420 1.00 10.23 156 VAL A CA 1
ATOM 2538 C C . VAL B 2 156 ? -13.690 -5.559 -0.952 1.00 8.57 156 VAL A C 1
ATOM 2539 O O . VAL B 2 156 ? -14.901 -5.736 -0.985 1.00 10.12 156 VAL A O 1
ATOM 2552 N N . PRO B 2 157 ? -12.830 -6.502 -1.345 1.00 9.37 157 PRO A N 1
ATOM 2553 C CA . PRO B 2 157 ? -13.360 -7.788 -1.787 1.00 9.74 157 PRO A CA 1
ATOM 2554 C C . PRO B 2 157 ? -13.906 -8.580 -0.611 1.00 9.48 157 PRO A C 1
ATOM 2555 O O . PRO B 2 157 ? -13.310 -8.575 0.467 1.00 10.24 157 PRO A O 1
ATOM 2566 N N . THR B 2 158 ? -15.037 -9.241 -0.812 1.00 9.61 158 THR A N 1
ATOM 2567 C CA . THR B 2 158 ? -15.659 -10.032 0.238 1.00 10.18 158 THR A CA 1
ATOM 2568 C C . THR B 2 158 ? -15.648 -11.517 -0.099 1.00 10.58 158 THR A C 1
ATOM 2569 O O . THR B 2 158 ? -16.265 -12.307 0.607 1.00 12.77 158 THR A O 1
ATOM 2580 N N . GLY B 2 159 ? -14.944 -11.896 -1.168 1.00 10.39 159 GLY A N 1
ATOM 2581 C CA . GLY B 2 159 ? -14.915 -13.279 -1.614 1.00 11.33 159 GLY A CA 1
ATOM 2582 C C . GLY B 2 159 ? -13.523 -13.872 -1.704 1.00 10.46 159 GLY A C 1
ATOM 2583 O O . GLY B 2 159 ? -12.556 -13.293 -1.214 1.00 11.20 159 GLY A O 1
ATOM 2587 N N . GLY B 2 160 ? -13.425 -15.037 -2.336 1.00 9.07 160 GLY A N 1
ATOM 2588 C CA . GLY B 2 160 ? -12.146 -15.679 -2.577 1.00 9.41 160 GLY A CA 1
ATOM 2589 C C . GLY B 2 160 ? -11.429 -15.192 -3.825 1.00 9.27 160 GLY A C 1
ATOM 2590 O O . GLY B 2 160 ? -10.264 -15.539 -4.045 1.00 9.83 160 GLY A O 1
ATOM 2594 N N . CYS B 2 161 ? -12.124 -14.393 -4.630 1.00 9.42 161 CYS A N 1
ATOM 2595 C CA . CYS B 2 161 ? -11.671 -14.028 -5.958 1.00 9.12 161 CYS A CA 1
ATOM 2596 C C . CYS B 2 161 ? -11.895 -12.543 -6.187 1.00 9.57 161 CYS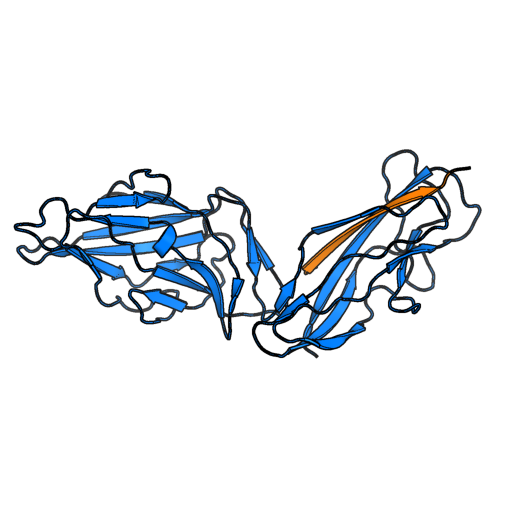 A C 1
ATOM 2597 O O . CYS B 2 161 ? -12.766 -11.935 -5.574 1.00 10.22 161 CYS A O 1
ATOM 2604 N N . ASP B 2 162 ? -11.110 -11.961 -7.084 1.00 8.91 162 ASP A N 1
ATOM 2605 C CA . ASP B 2 162 ? -11.237 -10.542 -7.390 1.00 9.31 162 ASP A CA 1
ATOM 2606 C C . ASP B 2 162 ? -11.118 -10.320 -8.893 1.00 9.05 162 ASP A C 1
ATOM 2607 O O . ASP B 2 162 ? -10.649 -11.183 -9.629 1.00 9.88 162 ASP A O 1
ATOM 2616 N N . VAL B 2 163 ? -11.539 -9.140 -9.325 1.00 9.63 163 VAL A N 1
ATOM 2617 C CA . VAL B 2 163 ? -11.721 -8.861 -10.737 1.00 9.84 163 VAL A CA 1
ATOM 2618 C C . VAL B 2 163 ? -10.764 -7.775 -11.193 1.00 9.61 163 VAL A C 1
ATOM 2619 O O . VAL B 2 163 ? -10.234 -7.003 -10.390 1.00 10.74 163 VAL A O 1
ATOM 2632 N N . SER B 2 164 ? -10.536 -7.726 -12.498 1.00 9.98 164 SER A N 1
ATOM 2633 C CA . SER B 2 164 ? -9.659 -6.728 -13.077 1.00 10.05 164 SER A CA 1
ATOM 2634 C C . SER B 2 164 ? -10.213 -5.312 -12.926 1.00 10.76 164 SER A C 1
ATOM 2635 O O . SER B 2 164 ? -9.447 -4.348 -12.827 1.00 12.01 164 SER A O 1
ATOM 2643 N N . ALA B 2 165 ? -11.537 -5.190 -12.929 1.00 10.17 165 ALA A N 1
ATOM 2644 C CA . ALA B 2 165 ? -12.209 -3.911 -12.764 1.00 10.55 165 ALA A CA 1
ATOM 2645 C C . ALA B 2 165 ? -13.617 -4.178 -12.257 1.00 10.31 165 ALA A C 1
ATOM 2646 O O . ALA B 2 165 ? -14.232 -5.174 -12.640 1.00 11.03 165 ALA A O 1
ATOM 2653 N N . ARG B 2 166 ? -14.135 -3.285 -11.418 1.00 10.51 166 ARG A N 1
ATOM 2654 C CA . ARG B 2 166 ? -15.511 -3.379 -10.940 1.00 10.74 166 ARG A CA 1
ATOM 2655 C C . ARG B 2 166 ? -16.470 -2.652 -11.869 1.00 11.17 166 ARG A C 1
ATOM 2656 O O . ARG B 2 166 ? -17.671 -2.931 -11.868 1.00 11.48 166 ARG A O 1
ATOM 2677 N N . ASP B 2 167 ? -15.932 -1.728 -12.659 1.00 11.81 167 ASP A N 1
ATOM 2678 C CA . ASP B 2 167 ? -16.707 -0.975 -13.636 1.00 13.21 167 ASP A CA 1
ATOM 2679 C C . ASP B 2 167 ? -15.889 -0.909 -14.914 1.00 14.11 167 ASP A C 1
ATOM 2680 O O . ASP B 2 167 ? -14.756 -0.408 -14.925 1.00 17.59 167 ASP A O 1
ATOM 2689 N N . VAL B 2 168 ? -16.467 -1.445 -15.981 1.00 14.41 168 VAL A N 1
ATOM 2690 C CA . VAL B 2 168 ? -15.794 -1.575 -17.258 1.00 16.91 168 VAL A CA 1
ATOM 2691 C C . VAL B 2 168 ? -16.614 -0.841 -18.299 1.00 15.75 168 VAL A C 1
ATOM 2692 O O . VAL B 2 168 ? -17.822 -1.024 -18.348 1.00 17.05 168 VAL A O 1
ATOM 2705 N N . THR B 2 169 ? -15.965 -0.000 -19.101 1.00 16.78 169 THR A N 1
ATOM 2706 C CA . THR B 2 169 ? -16.627 0.658 -20.221 1.00 17.84 169 THR A CA 1
ATOM 2707 C C . THR B 2 169 ? -15.967 0.223 -21.516 1.00 17.25 169 THR A C 1
ATOM 2708 O O . THR B 2 169 ? -14.742 0.273 -21.634 1.00 19.20 169 THR A O 1
ATOM 2719 N N . VAL B 2 170 ? -16.776 -0.197 -22.485 1.00 15.79 170 VAL A N 1
ATOM 2720 C CA . VAL B 2 170 ? -16.262 -0.517 -23.809 1.00 17.09 170 VAL A CA 1
ATOM 2721 C C . VAL B 2 170 ? -17.043 0.241 -24.859 1.00 16.24 170 VAL A C 1
ATOM 2722 O O . VAL B 2 170 ? -18.214 0.568 -24.674 1.00 17.47 170 VAL A O 1
ATOM 2735 N N . THR B 2 171 ? -16.369 0.520 -25.963 1.00 17.49 171 THR A N 1
ATOM 2736 C CA . THR B 2 171 ? -16.977 1.223 -27.069 1.00 18.21 171 THR A CA 1
ATOM 2737 C C . THR B 2 171 ? -16.936 0.339 -28.306 1.00 16.70 171 THR A C 1
ATOM 2738 O O . THR B 2 171 ? -15.867 -0.042 -28.785 1.00 18.52 171 THR A O 1
ATOM 2749 N N . LEU B 2 172 ? -18.114 -0.002 -28.805 1.00 16.22 172 LEU A N 1
ATOM 2750 C CA . LEU B 2 172 ? -18.230 -0.747 -30.045 1.00 15.39 172 LEU A CA 1
ATOM 2751 C C . LEU B 2 172 ? -17.774 0.106 -31.217 1.00 17.79 172 LEU A C 1
ATOM 2752 O O . LEU B 2 172 ? -17.914 1.326 -31.185 1.00 18.54 172 LEU A O 1
ATOM 2768 N N . PRO B 2 173 ? -17.236 -0.531 -32.268 1.00 19.09 173 PRO A N 1
ATOM 2769 C CA . PRO B 2 173 ? -17.087 0.226 -33.511 1.00 19.25 173 PRO A CA 1
ATOM 2770 C C . PRO B 2 173 ? -18.469 0.570 -34.033 1.00 19.77 173 PRO A C 1
ATOM 2771 O O . PRO B 2 173 ? -19.450 0.065 -33.488 1.00 20.03 173 PRO A O 1
ATOM 2782 N N . ASP B 2 174 ? -18.551 1.392 -35.070 1.00 20.77 174 ASP A N 1
ATOM 2783 C CA . ASP B 2 174 ? -19.820 1.640 -35.739 1.00 22.57 174 ASP A CA 1
ATOM 2784 C C . ASP B 2 174 ? -20.511 0.319 -36.033 1.00 20.96 174 ASP A C 1
ATOM 2785 O O . ASP B 2 174 ? -19.859 -0.660 -36.400 1.00 21.66 174 ASP A O 1
ATOM 2794 N N . TYR B 2 175 ? -21.826 0.295 -35.841 1.00 20.37 175 TYR A N 1
ATOM 2795 C CA . TYR B 2 175 ? -22.665 -0.824 -36.258 1.00 20.35 175 TYR A CA 1
ATOM 2796 C C . TYR B 2 175 ? -22.288 -1.228 -37.684 1.00 18.83 175 TYR A C 1
ATOM 2797 O O . TYR B 2 175 ? -22.130 -0.360 -38.541 1.00 19.89 175 TYR A O 1
ATOM 2815 N N . PRO B 2 176 ? -22.158 -2.538 -37.958 1.00 17.97 176 PRO A N 1
ATOM 2816 C CA . PRO B 2 176 ? -22.420 -3.703 -37.105 1.00 17.88 176 PRO A CA 1
ATOM 2817 C C . PRO B 2 176 ? -21.188 -4.311 -36.415 1.00 18.58 176 PRO A C 1
ATOM 2818 O O . PRO B 2 176 ? -21.190 -5.517 -36.158 1.00 18.61 176 PRO A O 1
ATOM 2829 N N . GLY B 2 177 ? -20.168 -3.510 -36.111 1.00 17.38 177 GLY A N 1
ATOM 2830 C CA . GLY B 2 177 ? -18.940 -4.025 -35.523 1.00 17.09 177 GLY A CA 1
ATOM 2831 C C . GLY B 2 177 ? -19.061 -4.553 -34.100 1.00 16.26 177 GLY A C 1
ATOM 2832 O O . GLY B 2 177 ? -20.054 -4.309 -33.413 1.00 17.36 177 GLY A O 1
ATOM 2836 N N . SER B 2 178 ? -18.023 -5.270 -33.666 1.00 15.64 178 SER A N 1
ATOM 2837 C CA A SER B 2 178 ? -17.960 -5.893 -32.346 0.34 15.87 178 SER A CA 1
ATOM 2838 C CA B SER B 2 178 ? -17.985 -5.855 -32.330 0.66 14.70 178 SER A CA 1
ATOM 2839 C C . SER B 2 178 ? -16.701 -5.434 -31.625 1.00 15.01 178 SER A C 1
ATOM 2840 O O . SER B 2 178 ? -15.799 -4.865 -32.243 1.00 16.50 178 SER A O 1
ATOM 2855 N N . VAL B 2 179 ? -16.630 -5.697 -30.322 1.00 14.41 179 VAL A N 1
ATOM 2856 C CA . VAL B 2 179 ? -15.453 -5.340 -29.535 1.00 14.38 179 VAL A CA 1
ATOM 2857 C C . VAL B 2 179 ? -15.277 -6.310 -28.367 1.00 13.85 179 VAL A C 1
ATOM 2858 O O . VAL B 2 179 ? -16.244 -6.646 -27.700 1.00 12.49 179 VAL A O 1
ATOM 2871 N N . PRO B 2 180 ? -14.044 -6.781 -28.127 1.00 14.07 180 PRO A N 1
ATOM 2872 C CA . PRO B 2 180 ? -13.821 -7.594 -26.923 1.00 13.22 180 PRO A CA 1
ATOM 2873 C C . PRO B 2 180 ? -14.042 -6.768 -25.662 1.00 12.19 180 PRO A C 1
ATOM 2874 O O . PRO B 2 180 ? -13.794 -5.561 -25.660 1.00 13.53 180 PRO A O 1
ATOM 2885 N N . ILE B 2 181 ? -14.505 -7.426 -24.606 1.00 11.81 181 ILE A N 1
ATOM 2886 C CA . ILE B 2 181 ? -14.637 -6.795 -23.298 1.00 12.47 181 ILE A CA 1
ATOM 2887 C C . ILE B 2 181 ? -13.499 -7.268 -22.414 1.00 12.85 181 ILE A C 1
ATOM 2888 O O . ILE B 2 181 ? -13.437 -8.445 -22.066 1.00 12.44 181 ILE A O 1
ATOM 2904 N N . PRO B 2 182 ? -12.577 -6.356 -22.069 1.00 12.45 182 PRO A N 1
ATOM 2905 C CA . PRO B 2 182 ? -11.478 -6.765 -21.195 1.00 13.95 182 PRO A CA 1
ATOM 2906 C C . PRO B 2 182 ? -11.976 -6.916 -19.764 1.00 13.13 182 PRO A C 1
ATOM 2907 O O . PRO B 2 182 ? -12.335 -5.924 -19.133 1.00 14.28 182 PRO A O 1
ATOM 2918 N N . LEU B 2 183 ? -12.038 -8.151 -19.279 1.00 10.92 183 LEU A N 1
ATOM 2919 C CA . LEU B 2 183 ? -12.525 -8.417 -17.934 1.00 10.53 183 LEU A CA 1
ATOM 2920 C C . LEU B 2 183 ? -12.054 -9.798 -17.529 1.00 10.04 183 LEU A C 1
ATOM 2921 O O . LEU B 2 183 ? -12.310 -10.779 -18.232 1.00 11.02 183 LEU A O 1
ATOM 2937 N N . THR B 2 184 ? -11.322 -9.858 -16.417 1.00 9.59 184 THR A N 1
ATOM 2938 C CA . THR B 2 184 ? -10.733 -11.098 -15.931 1.00 9.79 184 THR A CA 1
ATOM 2939 C C . THR B 2 184 ? -10.997 -11.237 -14.434 1.00 10.17 184 THR A C 1
ATOM 2940 O O . THR B 2 184 ? -11.374 -10.278 -13.764 1.00 9.57 184 THR A O 1
ATOM 2951 N N . VAL B 2 185 ? -10.778 -12.449 -13.939 1.00 9.49 185 VAL A N 1
ATOM 2952 C CA . VAL B 2 185 ? -10.947 -12.772 -12.534 1.00 8.96 185 VAL A CA 1
ATOM 2953 C C . VAL B 2 185 ? -9.794 -13.675 -12.100 1.00 9.41 185 VAL A C 1
ATOM 2954 O O . VAL B 2 185 ? -9.280 -14.462 -12.894 1.00 9.69 185 VAL A O 1
ATOM 2967 N N . TYR B 2 186 ? -9.377 -13.545 -10.844 1.00 9.15 186 TYR A N 1
ATOM 2968 C CA . TYR B 2 186 ? -8.384 -14.441 -10.264 1.00 9.14 186 TYR A CA 1
ATOM 2969 C C . TYR B 2 186 ? -8.806 -14.741 -8.845 1.00 8.83 186 TYR A C 1
ATOM 2970 O O . TYR B 2 186 ? -9.647 -14.033 -8.289 1.00 9.12 186 TYR A O 1
ATOM 2988 N N . CYS B 2 187 ? -8.229 -15.792 -8.276 1.00 9.72 187 CYS A N 1
ATOM 2989 C CA . CYS B 2 187 ? -8.562 -16.192 -6.915 1.00 9.64 187 CYS A CA 1
ATOM 2990 C C . CYS B 2 187 ? -7.305 -16.398 -6.075 1.00 9.63 187 CYS A C 1
ATOM 2991 O O . CYS B 2 187 ? -6.247 -16.744 -6.593 1.00 10.17 187 CYS A O 1
ATOM 2998 N N . ALA B 2 188 ? -7.418 -16.176 -4.769 1.00 9.41 188 ALA A N 1
ATOM 2999 C CA . ALA B 2 188 ? -6.271 -16.291 -3.867 1.00 9.34 188 ALA A CA 1
ATOM 3000 C C . ALA B 2 188 ? -5.745 -17.717 -3.777 1.00 9.66 188 ALA A C 1
ATOM 3001 O O . ALA B 2 188 ? -4.544 -17.931 -3.594 1.00 10.04 188 ALA A O 1
ATOM 3008 N N . LYS B 2 189 ? -6.653 -18.681 -3.868 1.00 10.11 189 LYS A N 1
ATOM 3009 C CA . LYS B 2 189 ? -6.306 -20.080 -4.094 1.00 11.30 189 LYS A CA 1
ATOM 3010 C C . LYS B 2 189 ? -7.245 -20.582 -5.188 1.00 11.13 189 LYS A C 1
ATOM 3011 O O . LYS B 2 189 ? -8.169 -19.883 -5.581 1.00 12.62 189 LYS A O 1
ATOM 3030 N N . SER B 2 190 ? -7.019 -21.778 -5.710 1.00 10.80 190 SER A N 1
ATOM 3031 C CA A SER B 2 190 ? -7.847 -22.278 -6.795 0.47 11.24 190 SER A CA 1
ATOM 3032 C CA B SER B 2 190 ? -7.855 -22.270 -6.795 0.53 10.02 190 SER A CA 1
ATOM 3033 C C . SER B 2 190 ? -9.311 -22.389 -6.360 1.00 11.54 190 SER A C 1
ATOM 3034 O O . SER B 2 190 ? -9.611 -22.933 -5.300 1.00 11.93 190 SER A O 1
ATOM 3049 N N . GLN B 2 191 ? -10.208 -21.863 -7.190 1.00 12.69 191 GLN A N 1
ATOM 3050 C CA . GLN B 2 191 ? -11.650 -21.950 -6.962 1.00 13.29 191 GLN A CA 1
ATOM 3051 C C . GLN B 2 191 ? -12.339 -22.283 -8.259 1.00 13.68 191 GLN A C 1
ATOM 3052 O O . GLN B 2 191 ? -11.909 -21.849 -9.309 1.00 16.88 191 GLN A O 1
ATOM 3066 N N . ASN B 2 192 ? -13.451 -22.999 -8.176 1.00 13.26 192 ASN A N 1
ATOM 3067 C CA . ASN B 2 192 ? -14.265 -23.303 -9.342 1.00 13.66 192 ASN A CA 1
ATOM 3068 C C . ASN B 2 192 ? -15.340 -22.247 -9.474 1.00 12.72 192 ASN A C 1
ATOM 3069 O O . ASN B 2 192 ? -16.178 -22.111 -8.593 1.00 15.60 192 ASN A O 1
ATOM 3080 N N . LEU B 2 193 ? -15.259 -21.472 -10.557 1.00 12.89 193 LEU A N 1
ATOM 3081 C CA . LEU B 2 193 ? -16.100 -20.295 -10.757 1.00 12.77 193 LEU A CA 1
ATOM 3082 C C . LEU B 2 193 ? -17.001 -20.368 -11.974 1.00 12.17 193 LEU A C 1
ATOM 3083 O O . LEU B 2 193 ? -16.636 -20.911 -13.010 1.00 13.22 193 LEU A O 1
ATOM 3099 N N . GLY B 2 194 ? -18.174 -19.766 -11.834 1.00 11.42 194 GLY A N 1
ATOM 3100 C CA . GLY B 2 194 ? -19.020 -19.437 -12.962 1.00 10.80 194 GLY A CA 1
ATOM 3101 C C . GLY B 2 194 ? -19.463 -17.990 -12.862 1.00 9.78 194 GLY A C 1
ATOM 3102 O O . GLY B 2 194 ? -19.201 -17.328 -11.863 1.00 10.09 194 GLY A O 1
ATOM 3106 N N . TYR B 2 195 ? -20.141 -17.501 -13.894 1.00 9.50 195 TYR A N 1
ATOM 3107 C CA . TYR B 2 195 ? -20.710 -16.163 -13.834 1.00 9.50 195 TYR A CA 1
ATOM 3108 C C . TYR B 2 195 ? -21.979 -16.067 -14.650 1.00 8.79 195 TYR A C 1
ATOM 3109 O O . TYR B 2 195 ? -22.192 -16.855 -15.565 1.00 9.52 195 TYR A O 1
ATOM 3127 N N . TYR B 2 196 ? -22.811 -15.092 -14.315 1.00 8.20 196 TYR A N 1
ATOM 3128 C CA . TYR B 2 196 ? -23.987 -14.810 -15.113 1.00 8.65 196 TYR A CA 1
ATOM 3129 C C . TYR B 2 196 ? -24.180 -13.318 -15.283 1.00 8.72 196 TYR A C 1
ATOM 3130 O O . TYR B 2 196 ? -23.708 -12.507 -14.478 1.00 8.56 196 TYR A O 1
ATOM 3148 N N . LEU B 2 197 ? -24.905 -12.983 -16.344 1.00 8.95 197 LEU A N 1
ATOM 3149 C CA . LEU B 2 197 ? -25.198 -11.609 -16.714 1.00 9.24 197 LEU A CA 1
ATOM 3150 C C . LEU B 2 197 ? -26.561 -11.176 -16.182 1.00 9.29 197 LEU A C 1
ATOM 3151 O O . LEU B 2 197 ? -27.494 -11.982 -16.119 1.00 10.98 197 LEU A O 1
ATOM 3167 N N . SER B 2 198 ? -26.670 -9.890 -15.855 1.00 9.63 198 SER A N 1
ATOM 3168 C CA . SER B 2 198 ? -27.901 -9.268 -15.383 1.00 12.16 198 SER A CA 1
ATOM 3169 C C . SER B 2 198 ? -28.190 -8.026 -16.210 1.00 10.41 198 SER A C 1
ATOM 3170 O O . SER B 2 198 ? -27.278 -7.298 -16.603 1.00 10.87 198 SER A O 1
ATOM 3178 N N . GLY B 2 199 ? -29.466 -7.757 -16.434 1.00 10.87 199 GLY A N 1
ATOM 3179 C CA . GLY B 2 199 ? -29.865 -6.538 -17.095 1.00 11.19 199 GLY A CA 1
ATOM 3180 C C . GLY B 2 199 ? -31.219 -6.681 -17.752 1.00 11.41 199 GLY A C 1
ATOM 3181 O O . GLY B 2 199 ? -31.857 -7.729 -17.707 1.00 13.59 199 GLY A O 1
ATOM 3185 N N . THR B 2 200 ? -31.659 -5.591 -18.355 1.00 11.49 200 THR A N 1
ATOM 3186 C CA A THR B 2 200 ? -32.932 -5.548 -19.061 0.18 13.06 200 THR A CA 1
ATOM 3187 C CA B THR B 2 200 ? -32.931 -5.558 -19.057 0.82 10.82 200 THR A CA 1
ATOM 3188 C C . THR B 2 200 ? -32.717 -5.943 -20.507 1.00 11.07 200 THR A C 1
ATOM 3189 O O . THR B 2 200 ? -31.844 -5.385 -21.183 1.00 11.85 200 THR A O 1
ATOM 3210 N N . THR B 2 201 ? -33.522 -6.888 -20.975 1.00 11.29 201 THR A N 1
ATOM 3211 C CA . THR B 2 201 ? -33.392 -7.389 -22.332 1.00 11.26 201 THR A CA 1
ATOM 3212 C C . THR B 2 201 ? -34.622 -7.037 -23.170 1.00 13.26 201 THR A C 1
ATOM 3213 O O . THR B 2 201 ? -35.671 -6.662 -22.640 1.00 12.81 201 THR A O 1
ATOM 3224 N N . ALA B 2 202 ? -34.478 -7.191 -24.483 1.00 13.64 202 ALA A N 1
ATOM 3225 C CA . ALA B 2 202 ? -35.448 -6.690 -25.451 1.00 16.35 202 ALA A CA 1
ATOM 3226 C C . ALA B 2 202 ? -36.025 -7.785 -26.322 1.00 17.60 202 ALA A C 1
ATOM 3227 O O . ALA B 2 202 ? -36.833 -7.488 -27.184 1.00 22.58 202 ALA A O 1
ATOM 3234 N N . ASP B 2 203 ? -35.605 -9.032 -26.132 1.00 16.54 203 ASP A N 1
ATOM 3235 C CA . ASP B 2 203 ? -35.855 -10.076 -27.124 1.00 16.31 203 ASP A CA 1
ATOM 3236 C C . ASP B 2 203 ? -36.389 -11.373 -26.533 1.00 15.95 203 ASP A C 1
ATOM 3237 O O . ASP B 2 203 ? -36.254 -11.644 -25.343 1.00 15.89 203 ASP A O 1
ATOM 3246 N N . ALA B 2 204 ? -36.986 -12.173 -27.409 1.00 17.41 204 ALA A N 1
ATOM 3247 C CA . ALA B 2 204 ? -37.503 -13.485 -27.062 1.00 17.56 204 ALA A CA 1
ATOM 3248 C C . ALA B 2 204 ? -36.438 -14.383 -26.440 1.00 16.84 204 ALA A C 1
ATOM 3249 O O . ALA B 2 204 ? -36.756 -15.231 -25.609 1.00 18.56 204 ALA A O 1
ATOM 3256 N N . GLY B 2 205 ? -35.186 -14.215 -26.861 1.00 15.96 205 GLY A N 1
ATOM 3257 C CA . GLY B 2 205 ? -34.099 -15.047 -26.369 1.00 14.39 205 GLY A CA 1
ATOM 3258 C C . GLY B 2 205 ? -33.477 -14.569 -25.071 1.00 13.42 205 GLY A C 1
ATOM 3259 O O . GLY B 2 205 ? -32.554 -15.201 -24.559 1.00 15.03 205 GLY A O 1
ATOM 3263 N N . ASN B 2 206 ? -33.963 -13.449 -24.542 1.00 11.45 206 ASN A N 1
ATOM 3264 C CA . ASN B 2 206 ? -33.444 -12.899 -23.288 1.00 11.66 206 ASN A CA 1
ATOM 3265 C C . ASN B 2 206 ? -31.931 -12.718 -23.366 1.00 11.07 206 ASN A C 1
ATOM 3266 O O . ASN B 2 206 ? -31.204 -12.994 -22.407 1.00 11.82 206 ASN A O 1
ATOM 3277 N N . SER B 2 207 ? -31.464 -12.230 -24.507 1.00 11.61 207 SER A N 1
ATOM 3278 C CA . SER B 2 207 ? -30.038 -12.189 -24.796 1.00 12.38 207 SER A CA 1
ATOM 3279 C C . SER B 2 207 ? -29.586 -10.884 -25.432 1.00 12.26 207 SER A C 1
ATOM 3280 O O . SER B 2 207 ? -28.404 -10.713 -25.691 1.00 13.53 207 SER A O 1
ATOM 3288 N N . ILE B 2 208 ? -30.520 -9.979 -25.703 1.00 10.85 208 ILE A N 1
ATOM 3289 C CA . ILE B 2 208 ? -30.175 -8.677 -26.253 1.00 11.52 208 ILE A CA 1
ATOM 3290 C C . ILE B 2 208 ? -30.546 -7.626 -25.228 1.00 11.73 208 ILE A C 1
ATOM 3291 O O . ILE B 2 208 ? -31.715 -7.409 -24.941 1.00 13.10 208 ILE A O 1
ATOM 3307 N N . PHE B 2 209 ? -29.534 -6.994 -24.650 1.00 10.66 209 PHE A N 1
ATOM 3308 C CA . PHE B 2 209 ? -29.766 -5.961 -23.658 1.00 11.61 209 PHE A CA 1
ATOM 3309 C C . PHE B 2 209 ? -30.281 -4.710 -24.345 1.00 12.98 209 PHE A C 1
ATOM 3310 O O . PHE B 2 209 ? -29.825 -4.329 -25.423 1.00 12.90 209 PHE A O 1
ATOM 3327 N N . THR B 2 210 ? -31.288 -4.106 -23.738 1.00 12.67 210 THR A N 1
ATOM 3328 C CA A THR B 2 210 ? -31.968 -2.974 -24.343 0.46 14.32 210 THR A CA 1
ATOM 3329 C CA B THR B 2 210 ? -31.968 -2.974 -24.346 0.54 14.08 210 THR A CA 1
ATOM 3330 C C . THR B 2 210 ? -31.028 -1.785 -24.526 1.00 14.38 210 THR A C 1
ATOM 3331 O O . THR B 2 210 ? -30.070 -1.601 -23.765 1.00 14.00 210 THR A O 1
ATOM 3352 N N . ASN B 2 211 ? -31.307 -0.988 -25.546 1.00 13.83 211 ASN A N 1
ATOM 3353 C CA . ASN B 2 211 ? -30.572 0.236 -25.779 1.00 14.42 211 ASN A CA 1
ATOM 3354 C C . ASN B 2 211 ? -31.169 1.320 -24.908 1.00 14.76 211 ASN A C 1
ATOM 3355 O O . ASN B 2 211 ? -32.295 1.759 -25.148 1.00 16.71 211 ASN A O 1
ATOM 3366 N N . THR B 2 212 ? -30.416 1.752 -23.902 1.00 14.96 212 THR A N 1
ATOM 3367 C CA . THR B 2 212 ? -30.893 2.762 -22.970 1.00 16.11 212 THR A CA 1
ATOM 3368 C C . THR B 2 212 ? -30.168 4.101 -23.143 1.00 16.24 212 THR A C 1
ATOM 3369 O O . THR B 2 212 ? -30.207 4.945 -22.257 1.00 17.14 212 THR A O 1
ATOM 3380 N N . ALA B 2 213 ? -29.531 4.299 -24.295 1.00 16.40 213 ALA A N 1
ATOM 3381 C CA . ALA B 2 213 ? -28.888 5.574 -24.611 1.00 17.52 213 ALA A CA 1
ATOM 3382 C C . ALA B 2 213 ? -29.879 6.720 -24.461 1.00 19.48 213 ALA A C 1
ATOM 3383 O O . ALA B 2 213 ? -30.991 6.660 -24.986 1.00 19.99 213 ALA A O 1
ATOM 3390 N N . SER B 2 214 ? -29.469 7.770 -23.757 1.00 21.58 214 SER A N 1
ATOM 3391 C CA . SER B 2 214 ? -30.373 8.867 -23.423 1.00 24.44 214 SER A CA 1
ATOM 3392 C C . SER B 2 214 ? -30.652 9.804 -24.596 1.00 27.17 214 SER A C 1
ATOM 3393 O O . SER B 2 214 ? -31.800 10.193 -24.818 1.00 30.10 214 SER A O 1
ATOM 3401 N N . PHE B 2 215 ? -29.607 10.166 -25.334 1.00 28.63 215 PHE A N 1
ATOM 3402 C CA A PHE B 2 215 ? -29.739 11.133 -26.420 0.41 30.22 215 PHE A CA 1
ATOM 3403 C CA B PHE B 2 215 ? -29.724 11.136 -26.420 0.59 30.32 215 PHE A CA 1
ATOM 3404 C C . PHE B 2 215 ? -29.681 10.473 -27.791 1.00 28.33 215 PHE A C 1
ATOM 3405 O O . PHE B 2 215 ? -28.817 9.630 -28.056 1.00 25.16 215 PHE A O 1
ATOM 3438 N N . SER B 2 216 ? -30.621 10.870 -28.648 1.00 28.05 216 SER A N 1
ATOM 3439 C CA . SER B 2 216 ? -30.695 10.416 -30.036 1.00 27.75 216 SER A CA 1
ATOM 3440 C C . SER B 2 216 ? -30.448 8.916 -30.182 1.00 26.19 216 SER A C 1
ATOM 3441 O O . SER B 2 216 ? -29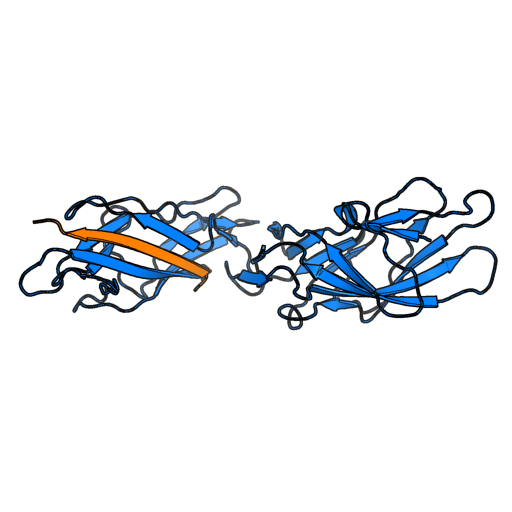.569 8.502 -30.939 1.00 26.34 216 SER A O 1
ATOM 3449 N N . PRO B 2 217 ? -31.225 8.092 -29.462 1.00 24.93 217 PRO A N 1
ATOM 3450 C CA . PRO B 2 217 ? -30.962 6.652 -29.495 1.00 24.96 217 PRO A CA 1
ATOM 3451 C C . PRO B 2 217 ? -31.335 6.011 -30.819 1.00 24.73 217 PRO A C 1
ATOM 3452 O O . PRO B 2 217 ? -32.341 6.369 -31.437 1.00 26.04 217 PRO A O 1
ATOM 3463 N N . ALA B 2 218 ? -30.519 5.057 -31.244 1.00 23.39 218 ALA A N 1
ATOM 3464 C CA . ALA B 2 218 ? -30.864 4.213 -32.369 1.00 22.35 218 ALA A CA 1
ATOM 3465 C C . ALA B 2 218 ? -32.102 3.411 -31.998 1.00 24.68 218 ALA A C 1
ATOM 3466 O O . ALA B 2 218 ? -32.376 3.198 -30.818 1.00 29.03 218 ALA A O 1
ATOM 3473 N N . GLN B 2 219 ? -32.850 2.971 -33.003 1.00 23.70 219 GLN A N 1
ATOM 3474 C CA . GLN B 2 219 ? -33.967 2.062 -32.777 1.00 25.43 219 GLN A CA 1
ATOM 3475 C C . GLN B 2 219 ? -33.650 0.723 -33.415 1.00 23.74 219 GLN A C 1
ATOM 3476 O O . GLN B 2 219 ? -32.847 0.649 -34.344 1.00 24.30 219 GLN A O 1
ATOM 3490 N N . GLY B 2 220 ? -34.258 -0.336 -32.890 1.00 22.98 220 GLY A N 1
ATOM 3491 C CA . GLY B 2 220 ? -34.191 -1.644 -33.516 1.00 21.40 220 GLY A CA 1
ATOM 3492 C C . GLY B 2 220 ? -32.942 -2.452 -33.200 1.00 19.81 220 GLY A C 1
ATOM 3493 O O . GLY B 2 220 ? -32.728 -3.508 -33.798 1.00 20.03 220 GLY A O 1
ATOM 3497 N N . VAL B 2 221 ? -32.123 -1.983 -32.257 1.00 18.06 221 VAL A N 1
ATOM 3498 C CA A VAL B 2 221 ? -30.896 -2.693 -31.900 0.67 17.11 221 VAL A CA 1
ATOM 3499 C CA B VAL B 2 221 ? -30.873 -2.655 -31.918 0.33 17.99 221 VAL A CA 1
ATOM 3500 C C . VAL B 2 221 ? -30.626 -2.651 -30.407 1.00 15.79 221 VAL A C 1
ATOM 3501 O O . VAL B 2 221 ? -31.046 -1.732 -29.700 1.00 16.52 221 VAL A O 1
ATOM 3526 N N . GLY B 2 222 ? -29.930 -3.677 -29.939 1.00 14.58 222 GLY A N 1
ATOM 3527 C CA . GLY B 2 222 ? -29.457 -3.742 -28.574 1.00 13.40 222 GLY A CA 1
ATOM 3528 C C . GLY B 2 222 ? -28.074 -4.357 -28.569 1.00 12.44 222 GLY A C 1
ATOM 3529 O O . GLY B 2 222 ? -27.467 -4.558 -29.626 1.00 12.28 222 GLY A O 1
ATOM 3533 N N . VAL B 2 223 ? -27.585 -4.659 -27.370 1.00 11.68 223 VAL A N 1
ATOM 3534 C CA . VAL B 2 223 ? -26.246 -5.205 -27.192 1.00 11.27 223 VAL A CA 1
ATOM 3535 C C . VAL B 2 223 ? -26.328 -6.660 -26.761 1.00 10.58 223 VAL A C 1
ATOM 3536 O O . VAL B 2 223 ? -27.064 -7.009 -25.841 1.00 11.88 223 VAL A O 1
ATOM 3549 N N . GLN B 2 224 ? -25.553 -7.502 -27.435 1.00 11.57 224 GLN A N 1
ATOM 3550 C CA . GLN B 2 224 ? -25.554 -8.930 -27.170 1.00 11.24 224 GLN A CA 1
ATOM 3551 C C . GLN B 2 224 ? -24.126 -9.382 -26.905 1.00 10.36 224 GLN A C 1
ATOM 3552 O O . GLN B 2 224 ? -23.213 -9.031 -27.652 1.00 10.86 224 GLN A O 1
ATOM 3566 N N . LEU B 2 225 ? -23.935 -10.146 -25.837 1.00 10.72 225 LEU A N 1
ATOM 3567 C CA . LEU B 2 225 ? -22.608 -10.637 -25.486 1.00 10.27 225 LEU A CA 1
ATOM 3568 C C . LEU B 2 225 ? -22.412 -12.087 -25.915 1.00 11.11 225 LEU A C 1
ATOM 3569 O O . LEU B 2 225 ? -23.326 -12.912 -25.832 1.00 11.76 225 LEU A O 1
ATOM 3585 N N . THR B 2 226 ? -21.195 -12.376 -26.359 1.00 11.32 226 THR A N 1
ATOM 3586 C CA . THR B 2 226 ? -20.811 -13.712 -26.751 1.00 12.26 226 THR A CA 1
ATOM 3587 C C . THR B 2 226 ? -19.500 -14.108 -26.098 1.00 12.92 226 THR A C 1
ATOM 3588 O O . THR B 2 226 ? -18.701 -13.259 -25.689 1.00 13.61 226 THR A O 1
ATOM 3599 N N . ARG B 2 227 ? -19.302 -15.414 -25.994 1.00 13.39 227 ARG A N 1
ATOM 3600 C CA . ARG B 2 227 ? -18.050 -15.986 -25.538 1.00 14.64 227 ARG A CA 1
ATOM 3601 C C . ARG B 2 227 ? -17.662 -17.064 -26.532 1.00 16.75 227 ARG A C 1
ATOM 3602 O O . ARG B 2 227 ? -18.381 -18.046 -26.695 1.00 15.83 227 ARG A O 1
ATOM 3623 N N . ASN B 2 228 ? -16.536 -16.854 -27.212 1.00 19.51 228 ASN A N 1
ATOM 3624 C CA . ASN B 2 228 ? -16.086 -17.756 -28.266 1.00 21.96 228 ASN A CA 1
ATOM 3625 C C . ASN B 2 228 ? -17.195 -18.052 -29.271 1.00 20.31 228 ASN A C 1
ATOM 3626 O O . ASN B 2 228 ? -17.365 -19.188 -29.714 1.00 21.98 228 ASN A O 1
ATOM 3637 N N . GLY B 2 229 ? -17.952 -17.015 -29.611 1.00 18.86 229 GLY A N 1
ATOM 3638 C CA . GLY B 2 229 ? -18.986 -17.107 -30.626 1.00 18.96 229 GLY A CA 1
ATOM 3639 C C . GLY B 2 229 ? -20.337 -17.610 -30.146 1.00 18.83 229 GLY A C 1
ATOM 3640 O O . GLY B 2 229 ? -21.281 -17.676 -30.927 1.00 22.23 229 GLY A O 1
ATOM 3644 N N . THR B 2 230 ? -20.442 -17.964 -28.869 1.00 16.38 230 THR A N 1
ATOM 3645 C CA . THR B 2 230 ? -21.696 -18.456 -28.308 1.00 16.05 230 THR A CA 1
ATOM 3646 C C . THR B 2 230 ? -22.384 -17.337 -27.537 1.00 14.15 230 THR A C 1
ATOM 3647 O O . THR B 2 230 ? -21.794 -16.724 -26.646 1.00 13.27 230 THR A O 1
ATOM 3658 N N . ILE B 2 231 ? -23.636 -17.073 -27.893 1.00 12.91 231 ILE A N 1
ATOM 3659 C CA . ILE B 2 231 ? -24.418 -16.036 -27.237 1.00 13.50 231 ILE A CA 1
ATOM 3660 C C . ILE B 2 231 ? -24.660 -16.389 -25.777 1.00 13.02 231 ILE A C 1
ATOM 3661 O O . ILE B 2 231 ? -24.953 -17.540 -25.449 1.00 14.78 231 ILE A O 1
ATOM 3677 N N . ILE B 2 232 ? -24.529 -15.386 -24.912 1.00 12.03 232 ILE A N 1
ATOM 3678 C CA A ILE B 2 232 ? -24.778 -15.553 -23.485 0.51 11.91 232 ILE A CA 1
ATOM 3679 C CA B ILE B 2 232 ? -24.780 -15.544 -23.482 0.49 12.05 232 ILE A CA 1
ATOM 3680 C C . ILE B 2 232 ? -26.066 -14.823 -23.099 1.00 10.86 232 ILE A C 1
ATOM 3681 O O . ILE B 2 232 ? -26.094 -13.592 -23.031 1.00 11.64 232 ILE A O 1
ATOM 3712 N N . PRO B 2 233 ? -27.149 -15.579 -22.853 1.00 11.19 233 PRO A N 1
ATOM 3713 C CA . PRO B 2 233 ? -28.372 -14.909 -22.396 1.00 11.52 233 PRO A CA 1
ATOM 3714 C C . PRO B 2 233 ? -28.214 -14.405 -20.970 1.00 11.44 233 PRO A C 1
ATOM 3715 O O . PRO B 2 233 ? -27.319 -14.848 -20.246 1.00 11.62 233 PRO A O 1
ATOM 3726 N N . ALA B 2 234 ? -29.075 -13.483 -20.569 1.00 10.55 234 ALA A N 1
ATOM 3727 C CA . ALA B 2 234 ? -29.098 -13.031 -19.196 1.00 10.42 234 ALA A CA 1
ATOM 3728 C C . ALA B 2 234 ? -29.433 -14.194 -18.262 1.00 10.13 234 ALA A C 1
ATOM 3729 O O . ALA B 2 234 ? -30.189 -15.089 -18.606 1.00 11.41 234 ALA A O 1
ATOM 3736 N N . ASN B 2 235 ? -28.857 -14.170 -17.070 1.00 10.22 235 ASN A N 1
ATOM 3737 C CA . ASN B 2 235 ? -29.225 -15.106 -16.011 1.00 10.35 235 ASN A CA 1
ATOM 3738 C C . ASN B 2 235 ? -29.081 -16.567 -16.418 1.00 10.58 235 ASN A C 1
ATOM 3739 O O . ASN B 2 235 ? -29.894 -17.421 -16.068 1.00 13.68 235 ASN A O 1
ATOM 3750 N N . ASN B 2 236 ? -28.008 -16.836 -17.153 1.00 11.12 236 ASN A N 1
ATOM 3751 C CA . ASN B 2 236 ? -27.624 -18.186 -17.537 1.00 12.33 236 ASN A CA 1
ATOM 3752 C C . ASN B 2 236 ? -26.144 -18.342 -17.231 1.00 12.00 236 ASN A C 1
ATOM 3753 O O . ASN B 2 236 ? -25.294 -17.705 -17.851 1.00 12.67 236 ASN A O 1
ATOM 3764 N N . THR B 2 237 ? -25.839 -19.180 -16.256 1.00 11.11 237 THR A N 1
ATOM 3765 C CA . THR B 2 237 ? -24.482 -19.245 -15.725 1.00 11.92 237 THR A CA 1
ATOM 3766 C C . THR B 2 237 ? -23.518 -19.930 -16.688 1.00 12.63 237 THR A C 1
ATOM 3767 O O . THR B 2 237 ? -23.802 -21.011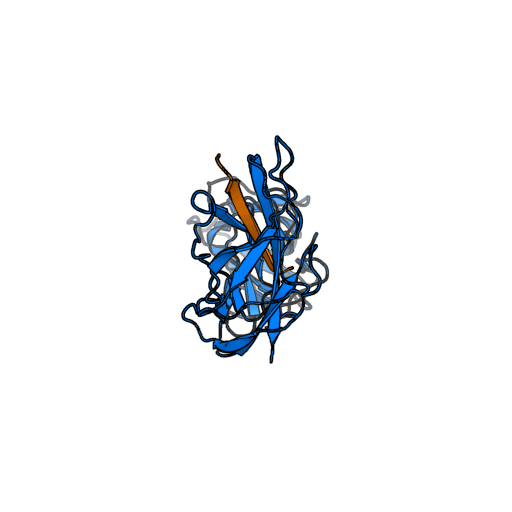 -17.209 1.00 16.51 237 THR A O 1
ATOM 3778 N N . VAL B 2 238 ? -22.396 -19.249 -16.922 1.00 12.60 238 VAL A N 1
ATOM 3779 C CA . VAL B 2 238 ? -21.280 -19.694 -17.758 1.00 15.07 238 VAL A CA 1
ATOM 3780 C C . VAL B 2 238 ? -20.182 -20.223 -16.826 1.00 13.53 238 VAL A C 1
ATOM 3781 O O . VAL B 2 238 ? -19.906 -19.593 -15.815 1.00 13.89 238 VAL A O 1
ATOM 3794 N N . SER B 2 239 ? -19.540 -21.349 -17.144 1.00 14.12 239 SER A N 1
ATOM 3795 C CA . SER B 2 239 ? -18.464 -21.862 -16.286 1.00 13.85 239 SER A CA 1
ATOM 3796 C C . SER B 2 239 ? -17.098 -21.319 -16.691 1.00 12.99 239 SER A C 1
ATOM 3797 O O . SER B 2 239 ? -16.790 -21.254 -17.882 1.00 16.73 239 SER A O 1
ATOM 3805 N N . LEU B 2 240 ? -16.269 -20.999 -15.695 1.00 13.42 240 LEU A N 1
ATOM 3806 C CA . LEU B 2 240 ? -14.875 -20.605 -15.909 1.00 14.69 240 LEU A CA 1
ATOM 3807 C C . LEU B 2 240 ? -13.896 -21.703 -15.526 1.00 15.28 240 LEU A C 1
ATOM 3808 O O . LEU B 2 240 ? -12.675 -21.500 -15.563 1.00 17.56 240 LEU A O 1
ATOM 3824 N N . GLY B 2 241 ? -14.413 -22.863 -15.150 1.00 12.45 241 GLY A N 1
ATOM 3825 C CA . GLY B 2 241 ? -13.562 -23.924 -14.649 1.00 13.46 241 GLY A CA 1
ATOM 3826 C C . GLY B 2 241 ? -12.880 -23.470 -13.376 1.00 14.89 241 GLY A C 1
ATOM 3827 O O . GLY B 2 241 ? -13.465 -22.711 -12.605 1.00 17.48 241 GLY A O 1
ATOM 3831 N N . ALA B 2 242 ? -11.643 -23.912 -13.163 1.00 14.63 242 ALA A N 1
ATOM 3832 C CA . ALA B 2 242 ? -10.897 -23.556 -11.965 1.00 12.85 242 ALA A CA 1
ATOM 3833 C C . ALA B 2 242 ? -10.046 -22.322 -12.232 1.00 14.82 242 ALA A C 1
ATOM 3834 O O . ALA B 2 242 ? -9.303 -22.265 -13.192 1.00 17.19 242 ALA A O 1
ATOM 3841 N N . VAL B 2 243 ? -10.168 -21.339 -11.365 1.00 12.29 243 VAL A N 1
ATOM 3842 C CA . VAL B 2 243 ? -9.453 -20.086 -11.493 1.00 10.84 243 VAL A CA 1
ATOM 3843 C C . VAL B 2 243 ? -8.442 -20.034 -10.356 1.00 10.81 243 VAL A C 1
ATOM 3844 O O . VAL B 2 243 ? -8.821 -20.162 -9.184 1.00 12.57 243 VAL A O 1
ATOM 3857 N N . GLY B 2 244 ? -7.165 -19.893 -10.717 1.00 10.24 244 GLY A N 1
ATOM 3858 C CA . GLY B 2 244 ? -6.084 -19.787 -9.752 1.00 10.24 244 GLY A CA 1
ATOM 3859 C C . GLY B 2 244 ? -5.618 -18.357 -9.605 1.00 10.66 244 GLY A C 1
ATOM 3860 O O . GLY B 2 244 ? -6.388 -17.414 -9.777 1.00 9.26 244 GLY A O 1
ATOM 3864 N N . THR B 2 245 ? -4.344 -18.187 -9.267 1.00 9.47 245 THR A N 1
ATOM 3865 C CA . THR B 2 245 ? -3.856 -16.876 -8.872 1.00 8.84 245 THR A CA 1
ATOM 3866 C C . THR B 2 245 ? -3.551 -15.963 -10.055 1.00 9.67 245 THR A C 1
ATOM 3867 O O . THR B 2 245 ? -3.466 -14.760 -9.879 1.00 11.03 245 THR A O 1
ATOM 3878 N N . SER B 2 246 ? -3.426 -16.526 -11.256 1.00 9.57 246 SER A N 1
ATOM 3879 C CA . SER B 2 246 ? -3.306 -15.724 -12.473 1.00 10.45 246 SER A CA 1
ATOM 3880 C C . SER B 2 246 ? -4.680 -15.490 -13.076 1.00 9.73 246 SER A C 1
ATOM 3881 O O . SER B 2 246 ? -5.561 -16.338 -13.004 1.00 11.36 246 SER A O 1
ATOM 3889 N N . ALA B 2 247 ? -4.856 -14.308 -13.641 1.00 9.82 247 ALA A N 1
ATOM 3890 C CA . ALA B 2 247 ? -6.153 -13.890 -14.150 1.00 10.37 247 ALA A CA 1
ATOM 3891 C C . ALA B 2 247 ? -6.656 -14.768 -15.288 1.00 10.37 247 ALA A C 1
ATOM 3892 O O . ALA B 2 247 ? -5.895 -15.189 -16.159 1.00 12.81 247 ALA A O 1
ATOM 3899 N N . VAL B 2 248 ? -7.956 -15.039 -15.248 1.00 10.07 248 VAL A N 1
ATOM 3900 C CA . VAL B 2 248 ? -8.653 -15.809 -16.264 1.00 11.10 248 VAL A CA 1
ATOM 3901 C C . VAL B 2 248 ? -9.670 -14.884 -16.914 1.00 10.66 248 VAL A C 1
ATOM 3902 O O . VAL B 2 248 ? -10.495 -14.285 -16.237 1.00 10.58 248 VAL A O 1
ATOM 3915 N N . SER B 2 249 ? -9.589 -14.750 -18.230 1.00 11.29 249 SER A N 1
ATOM 3916 C CA . SER B 2 249 ? -10.534 -13.918 -18.955 1.00 11.33 249 SER A CA 1
ATOM 3917 C C . SER B 2 249 ? -11.912 -14.547 -18.962 1.00 12.36 249 SER A C 1
ATOM 3918 O O . SER B 2 249 ? -12.042 -15.758 -19.120 1.00 13.04 249 SER A O 1
ATOM 3926 N N . LEU B 2 250 ? -12.936 -13.716 -18.800 1.00 10.69 250 LEU A N 1
ATOM 3927 C CA . LEU B 2 250 ? -14.312 -14.185 -18.938 1.00 11.14 250 LEU A CA 1
ATOM 3928 C C . LEU B 2 250 ? -14.664 -14.490 -20.391 1.00 11.92 250 LEU A C 1
ATOM 3929 O O . LEU B 2 250 ? -15.696 -15.105 -20.660 1.00 12.14 250 LEU A O 1
ATOM 3945 N N . GLY B 2 251 ? -13.799 -14.064 -21.315 1.00 11.27 251 GLY A N 1
ATOM 3946 C CA . GLY B 2 251 ? -13.957 -14.364 -22.727 1.00 12.61 251 GLY A CA 1
ATOM 3947 C C . GLY B 2 251 ? -15.079 -13.615 -23.422 1.00 11.72 251 GLY A C 1
ATOM 3948 O O . GLY B 2 251 ? -15.555 -14.055 -24.461 1.00 12.93 251 GLY A O 1
ATOM 3952 N N . LEU B 2 252 ? -15.489 -12.476 -22.881 1.00 10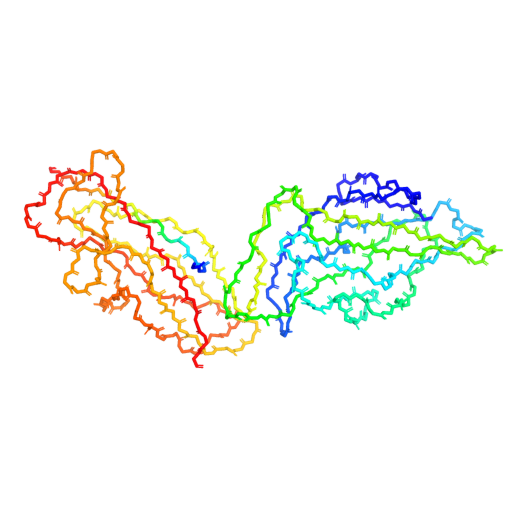.97 252 LEU A N 1
ATOM 3953 C CA . LEU B 2 252 ? -16.648 -11.769 -23.397 1.00 11.61 252 LEU A CA 1
ATOM 3954 C C . LEU B 2 252 ? -16.326 -10.847 -24.558 1.00 11.27 252 LEU A C 1
ATOM 3955 O O . LEU B 2 252 ? -15.294 -10.173 -24.579 1.00 11.89 252 LEU A O 1
ATOM 3971 N N . THR B 2 253 ? -17.254 -10.815 -25.509 1.00 11.24 253 THR A N 1
ATOM 3972 C CA . THR B 2 253 ? -17.242 -9.882 -26.629 1.00 11.28 253 THR A CA 1
ATOM 3973 C C . THR B 2 253 ? -18.617 -9.234 -26.722 1.00 10.70 253 THR A C 1
ATOM 3974 O O . THR B 2 253 ? -19.630 -9.902 -26.547 1.00 11.80 253 THR A O 1
ATOM 3985 N N . ALA B 2 254 ? -18.641 -7.933 -26.991 1.00 10.96 254 ALA A N 1
ATOM 3986 C CA . ALA B 2 254 ? -19.883 -7.205 -27.219 1.00 11.50 254 ALA A CA 1
ATOM 3987 C C . ALA B 2 254 ? -20.177 -7.086 -28.705 1.00 11.96 254 ALA A C 1
ATOM 3988 O O . ALA B 2 254 ? -19.274 -6.872 -29.524 1.00 12.56 254 ALA A O 1
ATOM 3995 N N . ASN B 2 255 ? -21.460 -7.218 -29.023 1.00 12.71 255 ASN A N 1
ATOM 3996 C CA . ASN B 2 255 ? -21.969 -7.136 -30.386 1.00 12.80 255 ASN A CA 1
ATOM 3997 C C . ASN B 2 255 ? -23.247 -6.318 -30.387 1.00 12.71 255 ASN A C 1
ATOM 3998 O O . ASN B 2 255 ? -23.894 -6.194 -29.353 1.00 12.74 255 ASN A O 1
ATOM 4009 N N . TYR B 2 256 ? -23.623 -5.772 -31.541 1.00 12.76 256 TYR A N 1
ATOM 4010 C CA . TYR B 2 256 ? -24.977 -5.287 -31.719 1.00 11.84 256 TYR A CA 1
ATOM 4011 C C . TYR B 2 256 ? -25.830 -6.450 -32.196 1.00 13.30 256 TYR A C 1
ATOM 4012 O O . TYR B 2 256 ? -25.335 -7.350 -32.879 1.00 13.14 256 TYR A O 1
ATOM 4030 N N . ALA B 2 257 ? -27.112 -6.420 -31.857 1.00 13.33 257 ALA A N 1
ATOM 4031 C CA . ALA B 2 257 ? -28.062 -7.382 -32.408 1.00 13.33 257 ALA A CA 1
ATOM 4032 C C . ALA B 2 257 ? -29.416 -6.718 -32.592 1.00 13.66 257 ALA A C 1
ATOM 4033 O O . ALA B 2 257 ? -29.786 -5.829 -31.827 1.00 14.37 257 ALA A O 1
ATOM 4040 N N . ARG B 2 258 ? -30.153 -7.161 -33.604 1.00 15.31 258 ARG A N 1
ATOM 4041 C CA . ARG B 2 258 ? -31.444 -6.571 -33.928 1.00 16.09 258 ARG A CA 1
ATOM 4042 C C . ARG B 2 258 ? -32.571 -7.064 -33.028 1.00 16.22 258 ARG A C 1
ATOM 4043 O O . ARG B 2 258 ? -32.633 -8.242 -32.679 1.00 16.61 258 ARG A O 1
ATOM 4064 N N . THR B 2 259 ? -33.480 -6.155 -32.687 1.00 17.65 259 THR A N 1
ATOM 4065 C CA . THR B 2 259 ? -34.601 -6.467 -31.802 1.00 19.16 259 THR A CA 1
ATOM 4066 C C . THR B 2 259 ? -35.953 -6.494 -32.535 1.00 20.66 259 THR A C 1
ATOM 4067 O O . THR B 2 259 ? -36.976 -6.831 -31.940 1.00 23.38 259 THR A O 1
ATOM 4078 N N . GLY B 2 260 ? -35.949 -6.153 -33.819 1.00 21.71 260 GLY A N 1
ATOM 4079 C CA . GLY B 2 260 ? -37.164 -6.173 -34.619 1.00 23.87 260 GLY A CA 1
ATOM 4080 C C . GLY B 2 260 ? -37.562 -4.793 -35.101 1.00 25.76 260 GLY A C 1
ATOM 4081 O O . GLY B 2 260 ? -37.339 -3.792 -34.425 1.00 26.94 260 GLY A O 1
ATOM 4085 N N . GLY B 2 261 ? -38.169 -4.742 -36.279 1.00 27.69 261 GLY A N 1
ATOM 4086 C CA . GLY B 2 261 ? -38.469 -3.475 -36.915 1.00 28.68 261 GLY A CA 1
ATOM 4087 C C . GLY B 2 261 ? -37.208 -2.906 -37.534 1.00 28.06 261 GLY A C 1
ATOM 4088 O O . GLY B 2 261 ? -36.139 -3.514 -37.450 1.00 26.26 261 GLY A O 1
ATOM 4092 N N . GLN B 2 262 ? -37.320 -1.733 -38.143 1.00 30.66 262 GLN A N 1
ATOM 4093 C CA . GLN B 2 262 ? -36.196 -1.141 -38.853 1.00 32.43 262 GLN A CA 1
ATOM 4094 C C . GLN B 2 262 ? -35.118 -0.652 -37.890 1.00 31.59 262 GLN A C 1
ATOM 4095 O O . GLN B 2 262 ? -35.419 -0.153 -36.805 1.00 31.47 262 GLN A O 1
ATOM 4109 N N . VAL B 2 263 ? -33.862 -0.816 -38.291 1.00 30.61 263 VAL A N 1
ATOM 4110 C CA . VAL B 2 263 ? -32.743 -0.231 -37.567 1.00 31.04 263 VAL A CA 1
ATOM 4111 C C . VAL B 2 263 ? -32.597 1.224 -38.003 1.00 30.45 263 VAL A C 1
ATOM 4112 O O . VAL B 2 263 ? -32.557 1.513 -39.201 1.00 32.10 263 VAL A O 1
ATOM 4125 N N . THR B 2 264 ? -32.532 2.133 -37.031 1.00 30.27 264 THR A N 1
ATOM 4126 C CA . THR B 2 264 ? -32.362 3.558 -37.315 1.00 29.28 264 THR A CA 1
ATOM 4127 C C . THR B 2 264 ? -31.090 4.095 -36.668 1.00 25.96 264 THR A C 1
ATOM 4128 O O . THR B 2 264 ? -30.594 3.545 -35.684 1.00 25.39 264 THR A O 1
ATOM 4139 N N . ALA B 2 265 ? -30.571 5.179 -37.232 1.00 25.41 265 ALA A N 1
ATOM 4140 C CA . ALA B 2 265 ? -29.312 5.761 -36.789 1.00 24.93 265 ALA A CA 1
ATOM 4141 C C . ALA B 2 265 ? -29.435 6.358 -35.393 1.00 24.05 265 ALA A C 1
ATOM 4142 O O . ALA B 2 265 ? -30.482 6.886 -35.022 1.00 25.02 265 ALA A O 1
ATOM 4149 N N . GLY B 2 266 ? -28.360 6.269 -34.618 1.00 22.60 266 GLY A N 1
ATOM 4150 C CA . GLY B 2 266 ? -28.323 6.901 -33.315 1.00 21.41 266 GLY A CA 1
ATOM 4151 C C . GLY B 2 266 ? -27.368 6.234 -32.351 1.00 20.61 266 GLY A C 1
ATOM 4152 O O . GLY B 2 266 ? -26.629 5.318 -32.709 1.00 21.59 266 GLY A O 1
ATOM 4156 N N . ASN B 2 267 ? -27.397 6.705 -31.111 1.00 19.40 267 ASN A N 1
ATOM 4157 C CA . ASN B 2 267 ? -26.527 6.196 -30.067 1.00 19.81 267 ASN A CA 1
ATOM 4158 C C . ASN B 2 267 ? -27.053 4.900 -29.470 1.00 17.54 267 ASN A C 1
ATOM 4159 O O . ASN B 2 267 ? -28.264 4.648 -29.465 1.00 19.18 267 ASN A O 1
ATOM 4170 N N . VAL B 2 268 ? -26.126 4.086 -28.975 1.00 16.23 268 VAL A N 1
ATOM 4171 C CA . VAL B 2 268 ? -26.457 2.835 -28.306 1.00 15.31 268 VAL A CA 1
ATOM 4172 C C . VAL B 2 268 ? -25.719 2.762 -26.978 1.00 15.02 268 VAL A C 1
ATOM 4173 O O . VAL B 2 268 ? -24.529 3.062 -26.907 1.00 15.88 268 VAL A O 1
ATOM 4186 N N . GLN B 2 269 ? -26.429 2.367 -25.927 1.00 14.27 269 GLN A N 1
ATOM 4187 C CA . GLN B 2 269 ? -25.797 2.080 -24.650 1.00 13.87 269 GLN A CA 1
ATOM 4188 C C . GLN B 2 269 ? -26.557 0.970 -23.956 1.00 13.16 269 GLN A C 1
ATOM 4189 O O . GLN B 2 269 ? -27.788 0.958 -23.977 1.00 15.44 269 GLN A O 1
ATOM 4203 N N . SER B 2 270 ? -25.823 0.042 -23.346 1.00 12.67 270 SER A N 1
ATOM 4204 C CA . SER B 2 270 ? -26.422 -0.976 -22.489 1.00 12.30 270 SER A CA 1
ATOM 4205 C C . SER B 2 270 ? -25.551 -1.144 -21.252 1.00 11.88 270 SER A C 1
ATOM 4206 O O . SER B 2 270 ? -24.325 -1.115 -21.344 1.00 14.07 270 SER A O 1
ATOM 4214 N N . ILE B 2 271 ? -26.204 -1.297 -20.102 1.00 11.94 271 ILE A N 1
ATOM 4215 C CA . ILE B 2 271 ? -25.532 -1.496 -18.813 1.00 12.16 271 ILE A CA 1
ATOM 4216 C C . ILE B 2 271 ? -25.814 -2.914 -18.356 1.00 11.22 271 ILE A C 1
ATOM 4217 O O . ILE B 2 271 ? -26.966 -3.280 -18.124 1.00 13.06 271 ILE A O 1
ATOM 4233 N N . ILE B 2 272 ? -24.762 -3.715 -18.236 1.00 10.55 272 ILE A N 1
ATOM 4234 C CA . ILE B 2 272 ? -24.889 -5.149 -18.024 1.00 10.13 272 ILE A CA 1
ATOM 4235 C C . ILE B 2 272 ? -24.099 -5.541 -16.781 1.00 10.67 272 ILE A C 1
ATOM 4236 O O . ILE B 2 272 ? -22.942 -5.181 -16.641 1.00 11.73 272 ILE A O 1
ATOM 4252 N N . GLY B 2 273 ? -24.736 -6.271 -15.877 1.00 10.07 273 GLY A N 1
ATOM 4253 C CA . GLY B 2 273 ? -24.074 -6.749 -14.678 1.00 9.69 273 GLY A CA 1
ATOM 4254 C C . GLY B 2 273 ? -23.456 -8.115 -14.879 1.00 9.77 273 GLY A C 1
ATOM 4255 O O . GLY B 2 273 ? -23.943 -8.905 -15.684 1.00 10.11 273 GLY A O 1
ATOM 4259 N N . VAL B 2 274 ? -22.370 -8.380 -14.151 1.00 9.15 274 VAL A N 1
ATOM 4260 C CA . VAL B 2 274 ? -21.763 -9.704 -14.080 1.00 8.58 274 VAL A CA 1
ATOM 4261 C C . VAL B 2 274 ? -21.687 -10.113 -12.616 1.00 9.45 274 VAL A C 1
ATOM 4262 O O . VAL B 2 274 ? -21.236 -9.333 -11.776 1.00 9.34 274 VAL A O 1
ATOM 4275 N N . THR B 2 275 ? -22.119 -11.337 -12.315 1.00 8.75 275 THR A N 1
ATOM 4276 C CA . THR B 2 275 ? -22.108 -11.879 -10.959 1.00 9.47 275 THR A CA 1
ATOM 4277 C C . THR B 2 275 ? -21.439 -13.236 -10.984 1.00 9.31 275 THR A C 1
ATOM 4278 O O . THR B 2 275 ? -21.772 -14.079 -11.819 1.00 9.31 275 THR A O 1
ATOM 4289 N N . PHE B 2 276 ? -20.503 -13.440 -10.067 1.00 8.94 276 PHE A N 1
ATOM 4290 C CA . PHE B 2 276 ? -19.784 -14.694 -9.960 1.00 9.42 276 PHE A CA 1
ATOM 4291 C C . PHE B 2 276 ? -20.398 -15.617 -8.925 1.00 9.54 276 PHE A C 1
ATOM 4292 O O . PHE B 2 276 ? -20.935 -15.175 -7.904 1.00 10.49 276 PHE A O 1
ATOM 4309 N N . VAL B 2 277 ? -20.280 -16.910 -9.191 1.00 9.85 277 VAL A N 1
ATOM 4310 C CA . VAL B 2 277 ? -20.711 -17.943 -8.264 1.00 11.18 277 VAL A CA 1
ATOM 4311 C C . VAL B 2 277 ? -19.645 -19.018 -8.178 1.00 11.55 277 VAL A C 1
ATOM 4312 O O . VAL B 2 277 ? -18.901 -19.248 -9.128 1.00 12.43 277 VAL A O 1
ATOM 4325 N N . TYR B 2 278 ? -19.558 -19.656 -7.021 1.00 11.37 278 TYR A N 1
ATOM 4326 C CA . TYR B 2 278 ? -18.770 -20.868 -6.879 1.00 12.73 278 TYR A CA 1
ATOM 4327 C C . TYR B 2 278 ? -19.550 -22.031 -7.456 1.00 14.39 278 TYR A C 1
ATOM 4328 O O . TYR B 2 278 ? -20.760 -22.119 -7.281 1.00 16.88 278 TYR A O 1
ATOM 4346 N N . GLN B 2 279 ? -18.848 -22.930 -8.132 1.00 15.65 279 GLN A N 1
ATOM 4347 C CA . GLN B 2 279 ? -19.462 -24.116 -8.711 1.00 17.68 279 GLN A CA 1
ATOM 4348 C C . GLN B 2 279 ? -18.859 -25.385 -8.136 1.00 21.01 279 GLN A C 1
ATOM 4349 O O . GLN B 2 279 ? -17.826 -25.340 -7.467 1.00 23.29 279 GLN A O 1
#

Sequence (292 aa):
ADVTITVNGKVVAFACKTANGTAIPIGGGSANVYVNLAPAVNVGQNLVVDLSTQIFCHNDYPETITDYVTLQRGSAYGGVLSSSFSSGTVKYNGSSSYPFPTTSETPRVVYNSRTDKPWPVALYLTPVSSSSAGGVAIKAGSSLIAVLILRQTNNYNSDDFQFVWNIYANNDVVVPTGGCDVSARDVTVTLPDYPGSSVPIPLTVYCAKSSQNLGYYLSGTTTADAGNSIFTTNTASFFSPAQGVVGVQLTRNGTIIIPANNTVSLGAVGTSAVSLGLTANYARTGGQVTAGNVQSIIGVTFVYQ

Solvent-accessible surface area: 13081 Å² total; per-residue (Å²): 94,24,1,48,0,28,0,42,9,99,11,74,130,25,26,8,78,12,55,127,44,79,78,10,102,57,22,77,58,74,10,86,4,103,1,65,8,77,24,34,11,60,106,61,44,0,30,0,0,49,0,32,73,19,0,48,0,35,2,66,144,36,168,98,37,23,7,32,0,16,0,34,144,43,0,24,10,7,42,84,0,73,106,36,61,10,34,0,86,2,76,67,55,73,51,82,2,56,5,82,66,64,7,78,122,0,59,2,73,57,148,100,50,80,55,0,32,2,7,0,13,0,65,40,111,39,14,1,9,34,33,47,1,117,53,44,38,43,0,0,43,0,42,0,69,41,38,25,79,126,68,107,64,62,137,95,7,43,1,24,0,42,0,75,50,96,20,52,0,1,8,0,10,0,24,18,73,36,38,112,12,94,9,94,8,65,74,61,113,22,58,31,96,5,98,2,37,0,71,0,16,120,80,42,81,0,0,0,62,0,35,39,95,42,47,38,122,45,63,8,12,2,48,25,73,14,97,167,82,52,2,100,14,5,0,0,23,0,18,62,146,70,88,80,10,41,5,102,82,65,14,58,16,39,69,0,24,98,88,65,46,66,0,29,5,38,0,33,20,17,144,48,51,57,148,37,54,53,11,58,3,58,0,81,0,9,0,26,8,46,95,122

GO terms:
  GO:0009289 pilus (C, EXP)
  GO:0005515 protein binding (F, IPI)
  GO:0005537 D-mannose binding (F, IDA)
  GO:0009289 pilus (C, IMP)
  GO:0007155 cell adhesion (P, IMP)
  GO:0007638 mechanosensory behavior (P, IDA)
  GO:0031589 cell-substrate adhesion (P, IMP)
  GO:0009419 pilus tip (C, IPI)
  GO:0033644 host cell membrane (C, IDA)

Secondary structure (DSSP, 8-state):
-EEEETTS-EE--SSS-EEEEE----EEETTEEEEEEGGGTEEEE-S-TTT--EEEEEPTT-EE-GGGTT--EEEEETTEEEEES-SSPPPPEEE--SS-EE--EEEEE---BSS-EEEE-TT-EEEEEEEEEEESSS---EEEEEEEEESS-EEEE-BSEEES-SEEEEEPPSTT--EE---EEEESS-EEEEEEEES-B-STTS-SB----SSSB-BSEEEEEEETTEE--TT-PEEEEEE-SS-EE--EEEEEEE-SS--B-EEEEEEEEEEEEE-/--EEEEEEEEE--

Radius of gyration: 25.01 Å; Cα contacts (8 Å, |Δi|>4): 881; chains: 2; bounding box: 55×39×79 Å